Protein 2FYX (pdb70)

Structure (mmCIF, N/CA/C/O backbone):
data_2FYX
#
_entry.id   2FYX
#
_cell.length_a   66.787
_cell.length_b   66.787
_cell.length_c   81.180
_cell.angle_alpha   90.000
_cell.angle_beta   90.000
_cell.angle_gamma   120.000
#
_symmetry.space_group_name_H-M   'P 32'
#
loop_
_entity.id
_entity.type
_entity.pdbx_description
1 polymer 'transposase, putative'
2 non-polymer GLYCEROL
3 water water
#
loop_
_atom_site.group_PDB
_atom_site.id
_atom_site.type_symbol
_atom_site.label_atom_id
_atom_site.label_alt_id
_atom_site.label_comp_id
_atom_site.label_asym_id
_atom_site.label_entity_id
_atom_site.label_seq_id
_atom_site.pdbx_PDB_ins_code
_atom_site.Cartn_x
_atom_site.Cartn_y
_atom_site.Cartn_z
_atom_site.occupancy
_atom_site.B_iso_or_equiv
_atom_site.auth_seq_id
_atom_site.auth_comp_id
_atom_site.auth_asym_id
_atom_site.auth_atom_id
_atom_site.pdbx_PDB_model_num
ATOM 1 N N . MET A 1 13 ? 19.179 14.151 -20.577 1.00 63.48 1 MET A N 1
ATOM 2 C CA . MET A 1 13 ? 17.888 14.915 -20.649 1.00 60.81 1 MET A CA 1
ATOM 3 C C . MET A 1 13 ? 16.838 14.146 -21.441 1.00 57.51 1 MET A C 1
ATOM 4 O O . MET A 1 13 ? 17.156 13.519 -22.450 1.00 55.21 1 MET A O 1
ATOM 9 N N . LYS A 1 14 ? 15.596 14.194 -20.965 1.00 48.89 2 LYS A N 1
ATOM 10 C CA . LYS A 1 14 ? 14.486 13.534 -21.620 1.00 48.91 2 LYS A CA 1
ATOM 11 C C . LYS A 1 14 ? 13.620 14.588 -22.253 1.00 47.54 2 LYS A C 1
ATOM 12 O O . LYS A 1 14 ? 13.677 15.737 -21.869 1.00 42.69 2 LYS A O 1
ATOM 18 N N . LYS A 1 15 ? 12.884 14.242 -23.288 1.00 49.44 3 LYS A N 1
ATOM 19 C CA . LYS A 1 15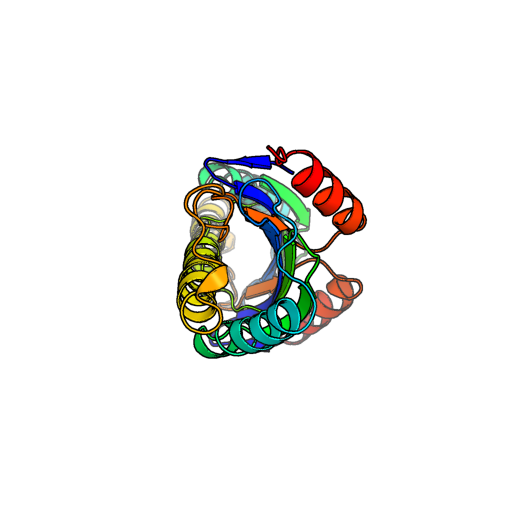 ? 12.014 15.239 -23.915 1.00 51.86 3 LYS A CA 1
ATOM 20 C C . LYS A 1 15 ? 10.578 14.797 -23.719 1.00 54.64 3 LYS A C 1
ATOM 21 O O . LYS A 1 15 ? 10.267 13.614 -23.898 1.00 60.45 3 LYS A O 1
ATOM 24 N N . GLY A 1 16 ? 9.710 15.724 -23.330 1.00 47.89 4 GLY A N 1
ATOM 25 C CA . GLY A 1 16 ? 8.293 15.458 -23.204 1.00 48.71 4 GLY A CA 1
ATOM 26 C C . GLY A 1 16 ? 7.583 16.346 -24.205 1.00 52.21 4 GLY A C 1
ATOM 27 O O . GLY A 1 16 ? 8.243 16.955 -25.077 1.00 52.56 4 GLY A O 1
ATOM 28 N N . ARG A 1 17 ? 6.258 16.486 -24.065 1.00 51.05 5 ARG A N 1
ATOM 29 C CA . ARG A 1 17 ? 5.479 17.357 -25.000 1.00 50.72 5 ARG A CA 1
ATOM 30 C C . ARG A 1 17 ? 5.583 18.836 -24.612 1.00 48.76 5 ARG A C 1
ATOM 31 O O . ARG A 1 17 ? 4.888 19.288 -23.698 1.00 50.59 5 ARG A O 1
ATOM 39 N N . GLY A 1 18 ? 6.490 19.563 -25.257 1.00 48.82 6 GLY A N 1
ATOM 40 C CA . GLY A 1 18 ? 6.753 20.982 -24.957 1.00 47.13 6 GLY A CA 1
ATOM 41 C C . GLY A 1 18 ? 7.852 21.231 -23.953 1.00 46.77 6 GLY A C 1
ATOM 42 O O . GLY A 1 18 ? 7.970 22.334 -23.411 1.00 43.74 6 GLY A O 1
ATOM 43 N N . TYR A 1 19 ? 8.634 20.207 -23.620 1.00 42.11 7 TYR A N 1
ATOM 44 C CA . TYR A 1 19 ? 9.634 20.413 -22.636 1.00 39.82 7 TYR A CA 1
ATOM 45 C C . TYR A 1 19 ? 10.750 19.403 -22.692 1.00 39.29 7 TYR A C 1
ATOM 46 O O . TYR A 1 19 ? 10.598 18.288 -23.212 1.00 41.41 7 TYR A O 1
ATOM 55 N N . VAL A 1 20 ? 11.886 19.871 -22.187 1.00 37.51 8 VAL A N 1
ATOM 56 C CA . VAL A 1 20 ? 13.058 19.075 -22.010 1.00 38.73 8 VAL A CA 1
ATOM 57 C C . VAL A 1 20 ? 13.419 19.122 -20.543 1.00 37.05 8 VAL A C 1
ATOM 58 O O . VAL A 1 20 ? 13.312 20.152 -19.907 1.00 39.88 8 VAL A O 1
ATOM 62 N N . TYR A 1 21 ? 13.841 17.995 -19.993 1.00 36.03 9 TYR A N 1
ATOM 63 C CA . TYR A 1 21 ? 14.112 17.926 -18.576 1.00 37.17 9 TYR A CA 1
ATOM 64 C C . TYR A 1 21 ? 15.040 16.832 -18.115 1.00 39.07 9 TYR A C 1
ATOM 65 O O . TYR A 1 21 ? 15.230 15.797 -18.766 1.00 39.42 9 TYR A O 1
ATOM 74 N N . LYS A 1 22 ? 15.607 17.100 -16.962 1.00 38.78 10 LYS A N 1
ATOM 75 C CA . LYS A 1 22 ? 16.330 16.132 -16.193 1.00 40.14 10 LYS A CA 1
ATOM 76 C C . LYS A 1 22 ? 16.251 16.582 -14.747 1.00 39.10 10 LYS A C 1
ATOM 77 O O . LYS A 1 22 ? 16.802 17.624 -14.358 1.00 39.84 10 LYS A O 1
ATOM 81 N N . LEU A 1 23 ? 15.533 15.800 -13.965 1.00 37.85 11 LEU A N 1
ATOM 82 C CA . LEU A 1 23 ? 15.136 16.148 -12.630 1.00 34.72 11 LEU A CA 1
ATOM 83 C C . LEU A 1 23 ? 15.469 14.991 -11.707 1.00 39.86 11 LEU A C 1
ATOM 84 O O . LEU A 1 23 ? 14.944 13.907 -11.860 1.00 40.68 11 LEU A O 1
ATOM 89 N N . GLU A 1 24 ? 16.339 15.212 -10.730 1.00 37.26 12 GLU A N 1
ATOM 90 C CA . GLU A 1 24 ? 16.671 14.166 -9.749 1.00 38.71 12 GLU A CA 1
ATOM 91 C C . GLU A 1 24 ? 16.516 14.783 -8.371 1.00 39.63 12 GLU A C 1
ATOM 92 O O . GLU A 1 24 ? 16.867 15.950 -8.134 1.00 40.68 12 GLU A O 1
ATOM 98 N N . TYR A 1 25 ? 15.934 13.998 -7.491 1.00 39.38 13 TYR A N 1
ATOM 99 C CA . TYR A 1 25 ? 15.722 14.372 -6.121 1.00 37.49 13 TYR A CA 1
ATOM 100 C C . TYR A 1 25 ? 16.316 13.314 -5.210 1.00 39.33 13 TYR A C 1
ATOM 101 O O . TYR A 1 25 ? 16.008 12.124 -5.349 1.00 40.80 13 TYR A O 1
ATOM 110 N N . HIS A 1 26 ? 17.085 13.775 -4.233 1.00 37.73 14 HIS A N 1
ATOM 111 C CA . HIS A 1 26 ? 17.433 12.974 -3.078 1.00 37.49 14 HIS A CA 1
ATOM 112 C C . HIS A 1 26 ? 16.268 13.013 -2.122 1.00 39.84 14 HIS A C 1
ATOM 113 O O . HIS A 1 26 ? 15.759 14.090 -1.770 1.00 37.81 14 HIS A O 1
ATOM 120 N N . LEU A 1 27 ? 15.830 11.842 -1.679 1.00 36.44 15 LEU A N 1
ATOM 121 C CA . LEU A 1 27 ? 14.703 11.736 -0.766 1.00 38.60 15 LEU A CA 1
ATOM 122 C C . LEU A 1 27 ? 15.096 10.824 0.357 1.00 39.38 15 LEU A C 1
ATOM 123 O O . LEU A 1 27 ? 15.598 9.707 0.128 1.00 40.36 15 LEU A O 1
ATOM 128 N N . ILE A 1 28 ? 14.911 11.334 1.568 1.00 37.92 16 ILE A N 1
ATOM 129 C CA . ILE A 1 28 ? 15.415 10.671 2.762 1.00 39.28 16 ILE A CA 1
ATOM 130 C C . ILE A 1 28 ? 14.315 10.638 3.800 1.00 40.27 16 ILE A C 1
ATOM 131 O O . ILE A 1 28 ? 13.631 11.608 4.006 1.00 36.91 16 ILE A O 1
ATOM 136 N N . TRP A 1 29 ? 14.173 9.500 4.506 1.00 38.07 17 TRP A N 1
ATOM 137 C CA . TRP A 1 29 ? 13.344 9.512 5.691 1.00 38.04 17 TRP A CA 1
ATOM 138 C C . TRP A 1 29 ? 13.856 8.393 6.600 1.00 39.66 17 TRP A C 1
ATOM 139 O O . TRP A 1 29 ? 14.645 7.523 6.147 1.00 38.45 17 TRP A O 1
ATOM 150 N N . ALA A 1 30 ? 13.461 8.487 7.864 1.00 40.21 18 ALA A N 1
ATOM 151 C CA . ALA A 1 30 ? 13.965 7.613 8.919 1.00 39.76 18 ALA A CA 1
ATOM 152 C C . ALA A 1 30 ? 12.878 6.700 9.415 1.00 38.24 18 ALA A C 1
ATOM 153 O O . ALA A 1 30 ? 11.692 6.973 9.244 1.00 38.89 18 ALA A O 1
ATOM 155 N N . THR A 1 31 ? 13.292 5.622 10.075 1.00 39.13 19 THR A N 1
ATOM 156 C CA . THR A 1 31 ? 12.383 4.786 10.842 1.00 41.05 19 THR A CA 1
ATOM 157 C C . THR A 1 31 ? 11.924 5.557 12.055 1.00 41.49 19 THR A C 1
ATOM 158 O O . THR A 1 31 ? 12.629 6.510 12.513 1.00 38.80 19 THR A O 1
ATOM 162 N N . LYS A 1 32 ? 10.809 5.126 12.655 1.00 40.27 20 LYS A N 1
ATOM 163 C CA . LYS A 1 32 ? 10.342 5.793 13.883 1.00 41.51 20 LYS A CA 1
ATOM 164 C C . LYS A 1 32 ? 11.363 5.644 14.991 1.00 42.99 20 LYS A C 1
ATOM 165 O O . LYS A 1 32 ? 11.862 4.522 15.238 1.00 39.02 20 LYS A O 1
ATOM 171 N N . TYR A 1 33 ? 11.667 6.760 15.659 1.00 41.94 21 TYR A N 1
ATOM 172 C CA . TYR A 1 33 ? 12.647 6.803 16.764 1.00 43.12 21 TYR A CA 1
ATOM 173 C C . TYR A 1 33 ? 14.017 6.320 16.332 1.00 40.93 21 TYR A C 1
ATOM 174 O O . TYR A 1 33 ? 14.861 6.012 17.165 1.00 39.56 21 TYR A O 1
ATOM 183 N N . ARG A 1 34 ? 14.250 6.321 15.030 1.00 40.95 22 ARG A N 1
ATOM 184 C CA . ARG A 1 34 ? 15.461 5.780 14.440 1.00 43.03 22 ARG A CA 1
ATOM 185 C C . ARG A 1 34 ? 15.772 4.364 14.974 1.00 39.87 22 ARG A C 1
ATOM 186 O O . ARG A 1 34 ? 16.907 4.025 15.177 1.00 40.79 22 ARG A O 1
ATOM 194 N N . HIS A 1 35 ? 14.740 3.543 15.146 1.00 39.72 23 HIS A N 1
ATOM 195 C CA . HIS A 1 35 ? 14.909 2.117 15.511 1.00 41.39 23 HIS A CA 1
ATOM 196 C C . HIS A 1 35 ? 15.654 1.458 14.359 1.00 39.92 23 HIS A C 1
ATOM 197 O O . HIS A 1 35 ? 15.279 1.616 13.185 1.00 39.68 23 HIS A O 1
ATOM 204 N N . GLN A 1 36 ? 16.706 0.728 14.696 1.00 37.36 24 GLN A N 1
ATOM 205 C CA . GLN A 1 36 ? 17.612 0.134 13.706 1.00 38.76 24 GLN A CA 1
ATOM 206 C C . GLN A 1 36 ? 17.105 -1.204 13.196 1.00 37.99 24 GLN A C 1
ATOM 207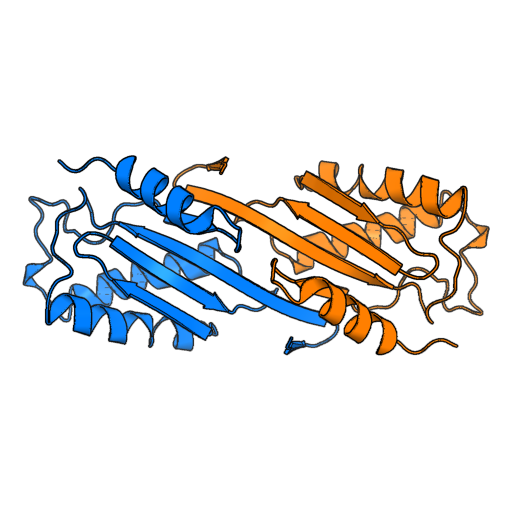 O O . GLN A 1 36 ? 17.708 -2.227 13.409 1.00 40.52 24 GLN A O 1
ATOM 213 N N . VAL A 1 37 ? 16.007 -1.178 12.445 1.00 37.22 25 VAL A N 1
ATOM 214 C CA . VAL A 1 37 ? 15.315 -2.429 12.017 1.00 39.41 25 VAL A CA 1
ATOM 215 C C . VAL A 1 37 ? 15.598 -2.820 10.579 1.00 40.14 25 VAL A C 1
ATOM 216 O O . VAL A 1 37 ? 15.259 -3.924 10.188 1.00 39.39 25 VAL A O 1
ATOM 220 N N . LEU A 1 38 ? 16.125 -1.876 9.772 1.00 39.09 26 LEU A N 1
ATOM 221 C CA . LEU A 1 38 ? 16.325 -2.102 8.330 1.00 36.16 26 LEU A CA 1
ATOM 222 C C . LEU A 1 38 ? 17.674 -2.772 8.144 1.00 39.26 26 LEU A C 1
ATOM 223 O O . LEU A 1 38 ? 18.666 -2.152 7.749 1.00 39.53 26 LEU A O 1
ATOM 228 N N . VAL A 1 39 ? 17.698 -4.054 8.463 1.00 40.83 27 VAL A N 1
ATOM 229 C CA . VAL A 1 39 ? 18.922 -4.843 8.421 1.00 40.16 27 VAL A CA 1
ATOM 230 C C . VAL A 1 39 ? 18.667 -6.158 7.733 1.00 37.27 27 VAL A C 1
ATOM 231 O O . VAL A 1 39 ? 17.534 -6.663 7.724 1.00 37.87 27 VAL A O 1
ATOM 235 N N . ASP A 1 40 ? 19.723 -6.685 7.118 1.00 39.33 28 ASP A N 1
ATOM 236 C CA . ASP A 1 40 ? 19.739 -7.989 6.508 1.00 36.31 28 ASP A CA 1
ATOM 237 C C . ASP A 1 40 ? 18.578 -8.182 5.555 1.00 37.72 28 ASP A C 1
ATOM 238 O O . ASP A 1 40 ? 18.377 -7.341 4.688 1.00 37.97 28 ASP A O 1
ATOM 243 N N . GLU A 1 41 ? 17.766 -9.219 5.748 1.00 36.09 29 GLU A N 1
ATOM 244 C CA . GLU A 1 41 ? 16.659 -9.530 4.819 1.00 37.70 29 GLU A CA 1
ATOM 245 C C . GLU A 1 41 ? 15.574 -8.443 4.815 1.00 38.56 29 GLU A C 1
ATOM 246 O O . GLU A 1 41 ? 14.866 -8.250 3.828 1.00 37.87 29 GLU A O 1
ATOM 252 N N . VAL A 1 42 ? 15.489 -7.702 5.899 1.00 37.73 30 VAL A N 1
ATOM 253 C CA . VAL A 1 42 ? 14.528 -6.635 5.985 1.00 37.95 30 VAL A CA 1
ATOM 254 C C . VAL A 1 42 ? 14.957 -5.494 5.092 1.00 36.24 30 VAL A C 1
ATOM 255 O O . VAL A 1 42 ? 14.142 -4.954 4.331 1.00 37.43 30 VAL A O 1
ATOM 259 N N . ALA A 1 43 ? 16.237 -5.115 5.191 1.00 39.38 31 ALA A N 1
ATOM 260 C CA . ALA A 1 43 ? 16.809 -4.122 4.283 1.00 38.29 31 ALA A CA 1
ATOM 261 C C . ALA A 1 43 ? 16.687 -4.584 2.827 1.00 39.23 31 ALA A C 1
ATOM 262 O O . ALA A 1 43 ? 16.309 -3.798 1.947 1.00 39.37 31 ALA A O 1
ATOM 264 N N . ASP A 1 44 ? 17.016 -5.857 2.568 1.00 39.63 32 ASP A N 1
ATOM 265 C CA . ASP A 1 44 ? 16.894 -6.438 1.212 1.00 38.94 32 ASP A CA 1
ATOM 266 C C . ASP A 1 44 ? 15.507 -6.374 0.648 1.00 39.44 32 ASP A C 1
ATOM 267 O O . ASP A 1 44 ? 15.326 -5.950 -0.492 1.00 39.39 32 ASP A O 1
ATOM 272 N N . GLY A 1 45 ? 14.525 -6.742 1.471 1.00 42.66 33 GLY A N 1
ATOM 273 C CA . GLY A 1 45 ? 13.102 -6.627 1.115 1.00 40.94 33 GLY A CA 1
ATOM 274 C C . GLY A 1 45 ? 12.664 -5.222 0.797 1.00 41.64 33 GLY A C 1
ATOM 275 O O . GLY A 1 45 ? 11.927 -4.996 -0.158 1.00 40.64 33 GLY A O 1
ATOM 276 N N . LEU A 1 46 ? 13.093 -4.275 1.618 1.00 39.76 34 LEU A N 1
ATOM 277 C CA . LEU A 1 46 ? 12.738 -2.878 1.415 1.00 38.69 34 LEU A CA 1
ATOM 278 C C . LEU A 1 46 ? 13.275 -2.329 0.112 1.00 38.17 34 LEU A C 1
ATOM 279 O O . LEU A 1 46 ? 12.632 -1.532 -0.524 1.00 38.31 34 LEU A O 1
ATOM 284 N N . LYS A 1 47 ? 14.492 -2.725 -0.273 1.00 37.13 35 LYS A N 1
ATOM 285 C CA . LYS A 1 47 ? 15.050 -2.312 -1.560 1.00 40.22 35 LYS A CA 1
ATOM 286 C C . LYS A 1 47 ? 14.172 -2.753 -2.714 1.00 38.46 35 LYS A C 1
ATOM 287 O O . LYS A 1 47 ? 13.787 -1.961 -3.608 1.00 40.34 35 LYS A O 1
ATOM 293 N N . ASP A 1 48 ? 13.769 -4.004 -2.662 1.00 40.09 36 ASP A N 1
ATOM 294 C CA . ASP A 1 48 ? 12.936 -4.517 -3.698 1.00 41.57 36 ASP A CA 1
ATOM 295 C C . ASP A 1 48 ? 11.613 -3.790 -3.723 1.00 41.88 36 ASP A C 1
ATOM 296 O O . ASP A 1 48 ? 11.125 -3.416 -4.803 1.00 41.77 36 ASP A O 1
ATOM 301 N N . ILE A 1 49 ? 11.037 -3.603 -2.547 1.00 38.78 37 ILE A N 1
ATOM 302 C CA . ILE A 1 49 ? 9.741 -2.900 -2.412 1.00 38.87 37 ILE A CA 1
ATOM 303 C C . ILE A 1 49 ? 9.822 -1.463 -2.938 1.00 41.93 37 ILE A C 1
ATOM 304 O O . ILE A 1 49 ? 8.981 -1.018 -3.711 1.00 39.83 37 ILE A O 1
ATOM 309 N N . LEU A 1 50 ? 10.889 -0.757 -2.578 1.00 39.43 38 LEU A N 1
ATOM 310 C CA . LEU A 1 50 ? 11.072 0.609 -3.057 1.00 40.27 38 LEU A CA 1
ATOM 311 C C . LEU A 1 50 ? 11.292 0.705 -4.584 1.00 37.98 38 LEU A C 1
ATOM 312 O O . LEU A 1 50 ? 10.748 1.641 -5.201 1.00 40.62 38 LEU A O 1
ATOM 317 N N . ARG A 1 51 ? 12.062 -0.214 -5.142 1.00 41.53 39 ARG A N 1
ATOM 318 C CA . ARG A 1 51 ? 12.266 -0.281 -6.590 1.00 43.62 39 ARG A CA 1
ATOM 319 C C . ARG A 1 51 ? 10.924 -0.414 -7.287 1.00 44.29 39 ARG A C 1
ATOM 320 O O . ARG A 1 51 ? 10.652 0.297 -8.227 1.00 44.14 39 ARG A O 1
ATOM 328 N N A ASP A 1 52 ? 10.089 -1.335 -6.786 0.50 42.33 40 ASP A N 1
ATOM 329 N N B ASP A 1 52 ? 10.081 -1.306 -6.776 0.50 41.69 40 ASP A N 1
ATOM 330 C CA A ASP A 1 52 ? 8.756 -1.569 -7.336 0.50 41.84 40 ASP A CA 1
ATOM 331 C CA B ASP A 1 52 ? 8.789 -1.564 -7.376 0.50 40.97 40 ASP A CA 1
ATOM 332 C C A ASP A 1 52 ? 7.914 -0.318 -7.241 0.50 40.72 40 ASP A C 1
ATOM 333 C C B ASP A 1 52 ? 7.838 -0.385 -7.206 0.50 39.78 40 ASP A C 1
ATOM 334 O O A ASP A 1 52 ? 7.332 0.117 -8.242 0.50 40.83 40 ASP A O 1
ATOM 335 O O B ASP A 1 52 ? 7.108 -0.055 -8.146 0.50 40.86 40 ASP A O 1
ATOM 344 N N . ILE A 1 53 ? 7.873 0.297 -6.057 1.00 41.75 41 ILE A N 1
ATOM 345 C CA . ILE A 1 53 ? 6.991 1.424 -5.844 1.00 41.02 41 ILE A CA 1
ATOM 346 C C . ILE A 1 53 ? 7.395 2.594 -6.760 1.00 40.50 41 ILE A C 1
ATOM 347 O O . ILE A 1 53 ? 6.518 3.258 -7.337 1.00 41.20 41 ILE A O 1
ATOM 352 N N . ALA A 1 54 ? 8.714 2.823 -6.886 1.00 40.08 42 ALA A N 1
ATOM 353 C CA . ALA A 1 54 ? 9.252 3.926 -7.717 1.00 42.17 42 ALA A CA 1
ATOM 354 C C . ALA A 1 54 ? 8.730 3.726 -9.166 1.00 39.69 42 ALA A C 1
ATOM 355 O O . ALA A 1 54 ? 8.139 4.614 -9.754 1.00 41.58 42 ALA A O 1
ATOM 357 N N . THR A 1 55 ? 8.961 2.527 -9.691 1.00 41.26 43 THR A N 1
ATOM 358 C CA . THR A 1 55 ? 8.556 2.147 -11.025 1.00 43.28 43 THR A CA 1
ATOM 359 C C . THR A 1 55 ? 7.073 2.316 -11.227 1.00 44.57 43 THR A C 1
ATOM 360 O O . THR A 1 55 ? 6.632 2.910 -12.237 1.00 42.50 43 THR A O 1
ATOM 364 N N . GLN A 1 56 ? 6.314 1.816 -10.256 1.00 42.48 44 GLN A N 1
ATOM 365 C CA . GLN A 1 56 ? 4.830 1.912 -10.252 1.00 43.61 44 GLN A CA 1
ATOM 366 C C . GLN A 1 56 ? 4.298 3.331 -10.234 1.00 42.32 44 GLN A C 1
ATOM 367 O O . GLN A 1 56 ? 3.160 3.559 -10.637 1.00 38.99 44 GLN A O 1
ATOM 373 N N . ASN A 1 57 ? 5.108 4.289 -9.768 1.00 38.58 45 ASN A N 1
ATOM 374 C CA . ASN A 1 57 ? 4.743 5.699 -9.766 1.00 38.57 45 ASN A CA 1
ATOM 375 C C . ASN A 1 57 ? 5.422 6.514 -10.841 1.00 39.95 45 ASN A C 1
ATOM 376 O O . ASN A 1 57 ? 5.403 7.755 -10.826 1.00 41.86 45 ASN A O 1
ATOM 381 N N . GLY A 1 58 ? 6.000 5.823 -11.805 1.00 38.90 46 GLY A N 1
ATOM 382 C CA . GLY A 1 58 ? 6.557 6.491 -12.959 1.00 38.47 46 GLY A CA 1
ATOM 383 C C . GLY A 1 58 ? 7.860 7.205 -12.664 1.00 37.17 46 GLY A C 1
ATOM 384 O O . GLY A 1 58 ? 8.260 8.091 -13.408 1.00 41.23 46 GLY A O 1
ATOM 385 N N . LEU A 1 59 ? 8.562 6.751 -11.629 1.00 38.05 47 LEU A N 1
ATOM 386 C CA . LEU A 1 59 ? 9.838 7.278 -11.242 1.00 39.04 47 LEU A CA 1
ATOM 387 C C . LEU A 1 59 ? 10.930 6.309 -11.581 1.00 39.74 47 LEU A C 1
ATOM 388 O O . LEU A 1 59 ? 10.726 5.107 -11.552 1.00 39.68 47 LEU A O 1
ATOM 393 N N . GLU A 1 60 ? 12.120 6.854 -11.767 1.00 39.54 48 GLU A N 1
ATOM 394 C CA . GLU A 1 60 ? 13.345 6.087 -11.987 1.00 43.13 48 GLU A CA 1
ATOM 395 C C . GLU A 1 60 ? 14.101 6.081 -10.661 1.00 44.66 48 GLU A C 1
ATOM 396 O O . GLU A 1 60 ? 14.384 7.118 -10.089 1.00 40.98 48 GLU A O 1
ATOM 402 N N . LEU A 1 61 ? 14.362 4.904 -10.107 1.00 42.22 49 LEU A N 1
ATOM 403 C CA . LEU A 1 61 ? 15.154 4.842 -8.895 1.00 41.34 49 LEU A CA 1
ATOM 404 C C . LEU A 1 61 ? 16.589 4.775 -9.314 1.00 41.78 49 LEU A C 1
ATOM 405 O O . LEU A 1 61 ? 17.120 3.719 -9.650 1.00 45.17 49 LEU A O 1
ATOM 410 N N . VAL A 1 62 ? 17.222 5.923 -9.338 1.00 39.07 50 VAL A N 1
ATOM 411 C CA . VAL A 1 62 ? 18.586 6.065 -9.798 1.00 40.49 50 VAL A CA 1
ATOM 412 C C . VAL A 1 62 ? 19.554 5.397 -8.835 1.00 40.35 50 VAL A C 1
ATOM 413 O O . VAL A 1 62 ? 20.525 4.742 -9.264 1.00 40.56 50 VAL A O 1
ATOM 417 N N . ALA A 1 63 ? 19.334 5.546 -7.550 1.00 40.32 51 ALA A N 1
ATOM 418 C CA . ALA A 1 63 ? 20.233 4.967 -6.569 1.00 38.65 51 ALA A CA 1
ATOM 419 C C . ALA A 1 63 ? 19.453 4.840 -5.284 1.00 37.96 51 ALA A C 1
ATOM 420 O O . ALA A 1 63 ? 18.455 5.581 -5.051 1.00 39.06 51 ALA A O 1
ATOM 422 N N . LEU A 1 64 ? 19.867 3.888 -4.454 1.00 39.71 52 LEU A N 1
ATOM 423 C CA . LEU A 1 64 ? 19.242 3.720 -3.159 1.00 41.47 52 LEU A CA 1
ATOM 424 C C . LEU A 1 64 ? 20.220 3.223 -2.142 1.00 42.38 52 LEU A C 1
ATOM 425 O O . LEU A 1 64 ? 21.067 2.371 -2.438 1.00 38.68 52 LEU A O 1
ATOM 430 N N . GLU A 1 65 ? 20.156 3.779 -0.943 1.00 38.85 53 GLU A N 1
ATOM 431 C CA . GLU A 1 65 ? 20.906 3.220 0.162 1.00 43.02 53 GLU A CA 1
ATOM 432 C C . GLU A 1 65 ? 19.995 3.070 1.338 1.00 41.58 53 GLU A C 1
ATOM 433 O O . GLU A 1 65 ? 19.156 3.917 1.582 1.00 39.88 53 GLU A O 1
ATOM 439 N N . VAL A 1 66 ? 20.067 1.924 1.968 1.00 37.74 54 VAL A N 1
ATOM 440 C CA . VAL A 1 66 ? 19.251 1.631 3.136 1.00 38.85 54 VAL A CA 1
ATOM 441 C C . VAL A 1 66 ? 20.171 1.490 4.333 1.00 42.17 54 VAL A C 1
ATOM 442 O O . VAL A 1 66 ? 21.036 0.596 4.350 1.00 38.01 54 VAL A O 1
ATOM 446 N N . MET A 1 67 ? 20.039 2.390 5.308 1.00 38.27 55 MET A N 1
ATOM 447 C CA . MET A 1 67 ? 20.759 2.253 6.547 1.00 41.10 55 MET A CA 1
ATOM 448 C C . MET A 1 67 ? 19.806 1.609 7.526 1.00 38.76 55 MET A C 1
ATOM 449 O O . MET A 1 67 ? 18.615 1.475 7.237 1.00 38.74 55 MET A O 1
ATOM 454 N N . PRO A 1 68 ? 20.343 1.185 8.665 1.00 39.64 56 PRO A N 1
ATOM 455 C CA . PRO A 1 68 ? 19.491 0.518 9.653 1.00 40.37 56 PRO A CA 1
ATOM 456 C C . PRO A 1 68 ? 18.271 1.333 10.137 1.00 38.00 56 PRO A C 1
ATOM 457 O O . PRO A 1 68 ? 17.243 0.753 10.430 1.00 38.45 56 PRO A O 1
ATOM 461 N N . ASP A 1 69 ? 18.414 2.650 10.181 1.00 37.02 57 ASP A N 1
ATOM 462 C CA . ASP A 1 69 ? 17.386 3.559 10.632 1.00 38.55 57 ASP A CA 1
ATOM 463 C C . ASP A 1 69 ? 16.955 4.602 9.604 1.00 39.02 57 ASP A C 1
ATOM 464 O O . ASP A 1 69 ? 16.114 5.449 9.922 1.00 37.05 57 ASP A O 1
ATOM 469 N N . TYR A 1 70 ? 17.450 4.527 8.367 1.00 38.35 58 TYR A N 1
ATOM 470 C CA . TYR A 1 70 ? 16.955 5.395 7.354 1.00 39.95 58 TYR A CA 1
ATOM 471 C C . TYR A 1 70 ? 17.213 4.920 5.947 1.00 42.43 58 TYR A C 1
ATOM 472 O O . TYR A 1 70 ? 18.039 4.042 5.676 1.00 38.23 58 TYR A O 1
ATOM 481 N N . VAL A 1 71 ? 16.448 5.510 5.055 1.00 38.15 59 VAL A N 1
ATOM 482 C CA . VAL A 1 71 ? 16.601 5.312 3.632 1.00 43.48 59 VAL A CA 1
ATOM 483 C C . VAL A 1 71 ? 16.947 6.612 2.886 1.00 42.54 59 VAL A C 1
ATOM 484 O O . VAL A 1 71 ? 16.475 7.693 3.224 1.00 41.26 59 VAL A O 1
ATOM 488 N N . HIS A 1 72 ? 17.772 6.447 1.862 1.00 41.04 60 HIS A N 1
ATOM 489 C CA . HIS A 1 72 ? 18.163 7.512 0.979 1.00 40.32 60 HIS A CA 1
ATOM 490 C C . HIS A 1 72 ? 17.993 7.057 -0.480 1.00 40.15 60 HIS A C 1
ATOM 491 O O . HIS A 1 72 ? 18.731 6.169 -0.974 1.00 40.61 60 HIS A O 1
ATOM 498 N N . LEU A 1 73 ? 17.022 7.658 -1.142 1.00 39.40 61 LEU A N 1
ATOM 499 C CA . LEU A 1 73 ? 16.718 7.419 -2.557 1.00 40.82 61 LEU A CA 1
ATOM 500 C C . LEU A 1 73 ? 17.224 8.559 -3.401 1.00 37.44 61 LEU A C 1
ATOM 501 O O . LEU A 1 73 ? 17.220 9.707 -2.977 1.00 39.39 61 LEU A O 1
ATOM 506 N N . LEU A 1 74 ? 17.645 8.238 -4.607 1.00 38.99 62 LEU A N 1
ATOM 507 C CA . LEU A 1 74 ? 17.810 9.233 -5.626 1.00 37.54 62 LEU A CA 1
ATOM 508 C C . LEU A 1 74 ? 16.860 8.875 -6.771 1.00 39.13 62 LEU A C 1
ATOM 509 O O . LEU A 1 74 ? 16.970 7.815 -7.360 1.00 41.75 62 LEU A O 1
ATOM 514 N N . LEU A 1 75 ? 15.910 9.770 -7.008 1.00 40.37 63 LEU A N 1
ATOM 515 C CA . LEU A 1 75 ? 14.764 9.587 -7.901 1.00 40.15 63 LEU A CA 1
ATOM 516 C C . LEU A 1 75 ? 14.865 10.498 -9.118 1.00 42.90 63 LEU A C 1
ATOM 517 O O . LEU A 1 75 ? 15.123 11.688 -8.979 1.00 41.65 63 LEU A O 1
ATOM 522 N N . GLY A 1 76 ? 14.685 9.916 -10.302 1.00 41.97 64 GLY A N 1
ATOM 523 C CA . GLY A 1 76 ? 14.564 10.679 -11.551 1.00 39.16 64 GLY A CA 1
ATOM 524 C C . GLY A 1 76 ? 13.055 10.843 -11.784 1.00 38.68 64 GLY A C 1
ATOM 525 O O . GLY A 1 76 ? 12.298 9.883 -11.732 1.00 39.88 64 GLY A O 1
ATOM 526 N N . ALA A 1 77 ? 12.637 12.056 -12.076 1.00 39.04 65 ALA A N 1
ATOM 527 C CA . ALA A 1 77 ? 11.220 12.374 -12.201 1.00 39.90 65 ALA A CA 1
ATOM 528 C C . ALA A 1 77 ? 10.980 13.212 -13.432 1.00 39.53 65 ALA A C 1
ATOM 529 O O . ALA A 1 77 ? 11.933 13.688 -14.114 1.00 39.41 65 ALA A O 1
ATOM 531 N N . THR A 1 78 ? 9.687 13.454 -13.680 1.00 37.96 66 THR A N 1
ATOM 532 C CA . THR A 1 78 ? 9.216 14.345 -14.727 1.00 35.61 66 THR A CA 1
ATOM 533 C C . THR A 1 78 ? 8.701 15.604 -14.115 1.00 36.90 66 THR A C 1
ATOM 534 O O . THR A 1 78 ? 8.448 15.668 -12.924 1.00 36.26 66 THR A O 1
ATOM 538 N N . PRO A 1 79 ? 8.585 16.643 -14.924 1.00 34.96 67 PRO A N 1
ATOM 539 C CA . PRO A 1 79 ? 8.101 17.894 -14.337 1.00 39.20 67 PRO A CA 1
ATOM 540 C C . PRO A 1 79 ? 6.752 17.763 -13.655 1.00 38.51 67 PRO A C 1
ATOM 541 O O . PRO A 1 79 ? 6.466 18.539 -12.723 1.00 39.82 67 PRO A O 1
ATOM 545 N N . GLN A 1 80 ? 5.909 16.865 -14.178 1.00 40.70 68 GLN A N 1
ATOM 546 C CA . GLN A 1 80 ? 4.554 16.737 -13.722 1.00 37.99 68 GLN A CA 1
ATOM 547 C C . GLN A 1 80 ? 4.478 15.968 -12.401 1.00 40.98 68 GLN A C 1
ATOM 548 O O . GLN A 1 80 ? 3.457 15.979 -11.754 1.00 42.57 68 GLN A O 1
ATOM 554 N N . HIS A 1 81 ? 5.544 15.308 -12.016 1.00 36.20 69 HIS A N 1
ATOM 555 C CA . HIS A 1 81 ? 5.582 14.617 -10.703 1.00 38.73 69 HIS A CA 1
ATOM 556 C C . HIS A 1 81 ? 5.572 15.677 -9.591 1.00 40.99 69 HIS A C 1
ATOM 557 O O . HIS A 1 81 ? 6.335 16.665 -9.630 1.00 46.60 69 HIS A O 1
ATOM 564 N N . VAL A 1 82 ? 4.714 15.465 -8.626 1.00 38.87 70 VAL A N 1
ATOM 565 C CA . VAL A 1 82 ? 4.602 16.359 -7.463 1.00 39.39 70 VAL A CA 1
ATOM 566 C C . VAL A 1 82 ? 5.200 15.662 -6.237 1.00 39.47 70 VAL A C 1
ATOM 567 O O . VAL A 1 82 ? 4.799 14.560 -5.851 1.00 39.56 70 VAL A O 1
ATOM 571 N N . ILE A 1 83 ? 6.221 16.287 -5.680 1.00 39.99 71 ILE A N 1
ATOM 572 C CA . ILE A 1 83 ? 7.037 15.694 -4.645 1.00 40.97 71 ILE A CA 1
ATOM 573 C C . ILE A 1 83 ? 6.201 15.111 -3.476 1.00 39.19 71 ILE A C 1
ATOM 574 O O . ILE A 1 83 ? 6.343 13.900 -3.164 1.00 42.63 71 ILE A O 1
ATOM 579 N N . PRO A 1 84 ? 5.321 15.895 -2.854 1.00 39.40 72 PRO A N 1
ATOM 580 C CA . PRO A 1 84 ? 4.546 15.338 -1.734 1.00 39.74 72 PRO A CA 1
ATOM 581 C C . PRO A 1 84 ? 3.718 14.149 -2.078 1.00 42.39 72 PRO A C 1
ATOM 582 O O . PRO A 1 84 ? 3.592 13.270 -1.249 1.00 41.44 72 PRO A O 1
ATOM 586 N N . ASP A 1 85 ? 3.272 14.047 -3.320 1.00 41.02 73 ASP A N 1
ATOM 587 C CA . ASP A 1 85 ? 2.452 12.909 -3.748 1.00 39.46 73 ASP A CA 1
ATOM 588 C C . ASP A 1 85 ? 3.286 11.694 -3.806 1.00 36.52 73 ASP A C 1
ATOM 589 O O . ASP A 1 85 ? 2.950 10.641 -3.260 1.00 40.39 73 ASP A O 1
ATOM 594 N N . PHE A 1 86 ? 4.451 11.793 -4.445 1.00 37.71 74 PHE A N 1
ATOM 595 C CA . PHE A 1 86 ? 5.244 10.604 -4.546 1.00 37.96 74 PHE A CA 1
ATOM 596 C C . PHE A 1 86 ? 5.952 10.221 -3.251 1.00 41.50 74 PHE A C 1
ATOM 597 O O . PHE A 1 86 ? 6.167 9.053 -3.011 1.00 40.65 74 PHE A O 1
ATOM 605 N N . VAL A 1 87 ? 6.265 11.196 -2.408 1.00 38.85 75 VAL A N 1
ATOM 606 C CA . VAL A 1 87 ? 6.723 10.891 -1.053 1.00 38.87 75 VAL A CA 1
ATOM 607 C C . VAL A 1 87 ? 5.734 10.093 -0.241 1.00 38.92 75 VAL A C 1
ATOM 608 O O . VAL A 1 87 ? 6.060 9.024 0.297 1.00 38.19 75 VAL A O 1
ATOM 612 N N . LYS A 1 88 ? 4.478 10.543 -0.267 1.00 41.57 76 LYS A N 1
ATOM 613 C CA . LYS A 1 88 ? 3.406 9.820 0.364 1.00 43.51 76 LYS A CA 1
ATOM 614 C C . LYS A 1 88 ? 3.234 8.416 -0.184 1.00 42.65 76 LYS A C 1
ATOM 615 O O . LYS A 1 88 ? 3.082 7.440 0.569 1.00 40.20 76 LYS A O 1
ATOM 619 N N . ALA A 1 89 ? 3.313 8.272 -1.511 1.00 43.41 77 ALA A N 1
ATOM 620 C CA . ALA A 1 89 ? 3.269 6.954 -2.155 1.00 42.35 77 ALA A CA 1
ATOM 621 C C . ALA A 1 89 ? 4.405 6.062 -1.718 1.00 41.19 77 ALA A C 1
ATOM 622 O O . ALA A 1 89 ? 4.204 4.895 -1.349 1.00 43.16 77 ALA A O 1
ATOM 624 N N . LEU A 1 90 ? 5.630 6.576 -1.755 1.00 41.32 78 LEU A N 1
ATOM 625 C CA . LEU A 1 90 ? 6.791 5.806 -1.405 1.00 40.47 78 LEU A CA 1
ATOM 626 C C . LEU A 1 90 ? 6.781 5.374 0.079 1.00 39.93 78 LEU A C 1
ATOM 627 O O . LEU A 1 90 ? 6.935 4.199 0.409 1.00 41.35 78 LEU A O 1
ATOM 632 N N . LYS A 1 91 ? 6.508 6.313 0.944 1.00 39.96 79 LYS A N 1
ATOM 633 C CA . LYS A 1 91 ? 6.485 6.049 2.397 1.00 39.90 79 LYS A CA 1
ATOM 634 C C . LYS A 1 91 ? 5.304 5.164 2.781 1.00 40.00 79 LYS A C 1
ATOM 635 O O . LYS A 1 91 ? 5.483 4.163 3.485 1.00 40.44 79 LYS A O 1
ATOM 641 N N . GLY A 1 92 ? 4.116 5.496 2.280 1.00 40.67 80 GLY A N 1
ATOM 642 C CA . GLY A 1 92 ? 2.913 4.775 2.623 1.00 41.46 80 GLY A CA 1
ATOM 643 C C . GLY A 1 92 ? 2.870 3.367 2.083 1.00 42.45 80 GLY A C 1
ATOM 644 O O . GLY A 1 92 ? 2.614 2.405 2.824 1.00 41.22 80 GLY A O 1
ATOM 645 N N . ALA A 1 93 ? 3.140 3.216 0.801 1.00 40.93 81 ALA A N 1
ATOM 646 C CA . ALA A 1 93 ? 3.142 1.878 0.235 1.00 40.75 81 ALA A CA 1
ATOM 647 C C . ALA A 1 93 ? 4.286 1.017 0.766 1.00 40.17 81 ALA A C 1
ATOM 648 O O . ALA A 1 93 ? 4.109 -0.173 0.984 1.00 38.53 81 ALA A O 1
ATOM 650 N N . SER A 1 94 ? 5.430 1.621 1.021 1.00 39.33 82 SER A N 1
ATOM 651 C CA . SER A 1 94 ? 6.551 0.859 1.573 1.00 39.41 82 SER A CA 1
ATOM 652 C C . SER A 1 94 ? 6.225 0.370 2.970 1.00 40.24 82 SER A C 1
ATOM 653 O O . SER A 1 94 ? 6.538 -0.754 3.253 1.00 39.67 82 SER A O 1
ATOM 656 N N . ALA A 1 95 ? 5.561 1.189 3.796 1.00 40.04 83 ALA A N 1
ATOM 657 C CA . ALA A 1 95 ? 5.185 0.786 5.145 1.00 38.30 83 ALA A CA 1
ATOM 658 C C . ALA A 1 95 ? 4.212 -0.396 5.067 1.00 38.35 83 ALA A C 1
ATOM 659 O O . ALA A 1 95 ? 4.400 -1.424 5.737 1.00 38.22 83 ALA A O 1
ATOM 661 N N . ARG A 1 96 ? 3.204 -0.280 4.205 1.00 39.75 84 ARG A N 1
ATOM 662 C CA . ARG A 1 96 ? 2.242 -1.347 4.053 1.00 39.74 84 ARG A CA 1
ATOM 663 C C . ARG A 1 96 ? 2.870 -2.646 3.628 1.00 39.80 84 ARG A C 1
ATOM 664 O O . ARG A 1 96 ? 2.578 -3.684 4.194 1.00 40.27 84 ARG A O 1
ATOM 667 N N . ARG A 1 97 ? 3.715 -2.592 2.615 1.00 38.47 85 ARG A N 1
ATOM 668 C CA . ARG A 1 97 ? 4.259 -3.803 2.076 1.00 39.30 85 ARG A CA 1
ATOM 669 C C . ARG A 1 97 ? 5.273 -4.400 3.003 1.00 37.98 85 ARG A C 1
ATOM 670 O O . ARG A 1 97 ? 5.406 -5.621 3.065 1.00 39.19 85 ARG A O 1
ATOM 678 N N . MET A 1 98 ? 5.992 -3.559 3.728 1.00 38.09 86 MET A N 1
ATOM 679 C CA . MET A 1 98 ? 6.956 -4.069 4.707 1.00 38.08 86 MET A CA 1
ATOM 680 C C . MET A 1 98 ? 6.291 -4.732 5.874 1.00 39.30 86 MET A C 1
ATOM 681 O O . MET A 1 98 ? 6.770 -5.764 6.326 1.00 36.93 86 MET A O 1
ATOM 686 N N . PHE A 1 99 ? 5.204 -4.156 6.375 1.00 38.49 87 PHE A N 1
ATOM 687 C CA . PHE A 1 99 ? 4.461 -4.788 7.442 1.00 39.02 87 PHE A CA 1
ATOM 688 C C . PHE A 1 99 ? 3.874 -6.106 6.998 1.00 38.47 87 PHE A C 1
ATOM 689 O O . PHE A 1 99 ? 3.768 -7.033 7.800 1.00 37.57 87 PHE A O 1
ATOM 697 N N A SER A 1 100 ? 3.489 -6.209 5.729 0.50 37.36 88 SER A N 1
ATOM 698 N N B SER A 1 100 ? 3.486 -6.188 5.728 0.50 37.98 88 SER A N 1
ATOM 699 C CA A SER A 1 100 ? 3.003 -7.489 5.224 0.50 35.92 88 SER A CA 1
ATOM 700 C CA B SER A 1 100 ? 3.020 -7.452 5.165 0.50 37.72 88 SER A CA 1
ATOM 701 C C A SER A 1 100 ? 4.115 -8.525 5.087 0.50 37.17 88 SER A C 1
ATOM 702 C C B SER A 1 100 ? 4.118 -8.503 5.100 0.50 38.01 88 SER A C 1
ATOM 703 O O A SER A 1 100 ? 3.934 -9.691 5.448 0.50 35.30 88 SER A O 1
ATOM 704 O O B SER A 1 100 ? 3.935 -9.645 5.532 0.50 36.75 88 SER A O 1
ATOM 709 N N . ALA A 1 101 ? 5.255 -8.114 4.557 1.00 39.51 89 ALA A N 1
ATOM 710 C CA . ALA A 1 101 ? 6.383 -9.032 4.388 1.00 38.39 89 ALA A CA 1
ATOM 711 C C . ALA A 1 101 ? 7.048 -9.363 5.719 1.00 36.98 89 ALA A C 1
ATOM 712 O O . ALA A 1 101 ? 7.566 -10.463 5.882 1.00 38.54 89 ALA A O 1
ATOM 714 N N . PHE A 1 102 ? 7.056 -8.406 6.651 1.00 36.30 90 PHE A N 1
ATOM 715 C CA . PHE A 1 102 ? 7.739 -8.547 7.940 1.00 38.20 90 PHE A CA 1
ATOM 716 C C . PHE A 1 102 ? 6.806 -8.091 9.061 1.00 37.20 90 PHE A C 1
ATOM 717 O O . PHE A 1 102 ? 6.989 -6.996 9.625 1.00 35.65 90 PHE A O 1
ATOM 725 N N . PRO A 1 103 ? 5.851 -8.947 9.431 1.00 35.39 91 PRO A N 1
ATOM 726 C CA . PRO A 1 103 ? 4.957 -8.591 10.540 1.00 37.50 91 PRO A CA 1
ATOM 727 C C . PRO A 1 103 ? 5.690 -8.269 11.858 1.00 36.26 91 PRO A C 1
ATOM 728 O O . PRO A 1 103 ? 5.126 -7.547 12.680 1.00 39.04 91 PRO A O 1
ATOM 732 N N . HIS A 1 104 ? 6.911 -8.755 12.043 1.00 36.19 92 HIS A N 1
ATOM 733 C CA . HIS A 1 104 ? 7.661 -8.419 13.276 1.00 36.71 92 HIS A CA 1
ATOM 734 C C . HIS A 1 104 ? 7.921 -6.908 13.427 1.00 35.73 92 HIS A C 1
ATOM 735 O O . HIS A 1 104 ? 8.171 -6.431 14.530 1.00 35.10 92 HIS A O 1
ATOM 742 N N . LEU A 1 105 ? 7.857 -6.157 12.336 1.00 39.85 93 LEU A N 1
ATOM 743 C CA . LEU A 1 105 ? 8.053 -4.704 12.411 1.00 37.86 93 LEU A CA 1
ATOM 744 C C . LEU A 1 105 ? 6.877 -3.992 13.058 1.00 41.34 93 LEU A C 1
ATOM 745 O O . LEU A 1 105 ? 6.991 -2.830 13.420 1.00 42.39 93 LEU A O 1
ATOM 750 N N . LYS A 1 106 ? 5.729 -4.666 13.153 1.00 40.17 94 LYS A N 1
ATOM 751 C CA . LYS A 1 106 ? 4.597 -4.142 13.891 1.00 40.41 94 LYS A CA 1
ATOM 752 C C . LYS A 1 106 ? 4.923 -4.256 15.368 1.00 42.93 94 LYS A C 1
ATOM 753 O O . LYS A 1 106 ? 4.823 -5.294 16.006 1.00 40.13 94 LYS A O 1
ATOM 759 N N . GLN A 1 107 ? 5.426 -3.166 15.893 1.00 47.15 95 GLN A N 1
ATOM 760 C CA . GLN A 1 107 ? 5.895 -3.122 17.281 1.00 46.79 95 GLN A CA 1
ATOM 761 C C . GLN A 1 107 ? 5.368 -1.823 17.828 1.00 48.00 95 GLN A C 1
ATOM 762 O O . GLN A 1 107 ? 6.036 -0.815 17.653 1.00 48.57 95 GLN A O 1
ATOM 768 N N . PRO A 1 108 ? 4.163 -1.829 18.420 1.00 49.10 96 PRO A N 1
ATOM 769 C CA . PRO A 1 108 ? 3.585 -0.617 19.025 1.00 50.37 96 PRO A CA 1
ATOM 770 C C . PRO A 1 108 ? 4.520 0.064 20.041 1.00 44.78 96 PRO A C 1
ATOM 771 O O . PRO A 1 108 ? 4.469 1.264 20.197 1.00 43.50 96 PRO A O 1
ATOM 775 N N . HIS A 1 109 ? 5.391 -0.702 20.685 1.00 47.34 97 HIS A N 1
ATOM 776 C CA . HIS A 1 109 ? 6.405 -0.123 21.580 1.00 51.15 97 HIS A CA 1
ATOM 777 C C . HIS A 1 109 ? 7.278 0.926 20.861 1.00 50.18 97 HIS A C 1
ATOM 778 O O . HIS A 1 109 ? 7.654 1.953 21.421 1.00 52.08 97 HIS A O 1
ATOM 785 N N . TRP A 1 110 ? 7.557 0.646 19.602 1.00 50.61 98 TRP A N 1
ATOM 786 C CA . TRP A 1 110 ? 8.306 1.531 18.700 1.00 50.72 98 TRP A CA 1
ATOM 787 C C . TRP A 1 110 ? 7.429 2.319 17.705 1.00 52.15 98 TRP A C 1
ATOM 788 O O . TRP A 1 110 ? 7.892 2.687 16.597 1.00 51.77 98 TRP A O 1
ATOM 799 N N . GLY A 1 111 ? 6.172 2.580 18.088 1.00 51.86 99 GLY A N 1
ATOM 800 C CA . GLY A 1 111 ? 5.207 3.293 17.231 1.00 50.83 99 GLY A CA 1
ATOM 801 C C . GLY A 1 111 ? 4.971 2.577 15.909 1.00 55.51 99 GLY A C 1
ATOM 802 O O . GLY A 1 111 ? 4.469 3.188 14.923 1.00 59.28 99 GLY A O 1
ATOM 803 N N . GLY A 1 112 ? 5.342 1.293 15.876 1.00 52.71 100 GLY A N 1
ATOM 804 C CA . GLY A 1 112 ? 5.273 0.455 14.657 1.00 54.23 100 GLY A CA 1
ATOM 805 C C . GLY A 1 112 ? 6.382 0.664 13.633 1.00 53.15 100 GLY A C 1
ATOM 806 O O . GLY A 1 112 ? 6.217 0.190 12.500 1.00 54.39 100 GLY A O 1
ATOM 807 N N . ASN A 1 113 ? 7.483 1.365 14.004 1.00 52.18 101 ASN A N 1
ATOM 808 C CA . ASN A 1 113 ? 8.716 1.589 13.146 1.00 53.93 101 ASN A CA 1
ATOM 809 C C . ASN A 1 113 ? 8.592 2.400 11.784 1.00 54.03 101 ASN A C 1
ATOM 810 O O . ASN A 1 113 ? 9.409 3.262 11.347 1.00 48.55 101 ASN A O 1
ATOM 815 N N . LEU A 1 114 ? 7.572 2.073 11.033 1.00 49.94 102 LEU A N 1
ATOM 816 C CA . LEU A 1 114 ? 7.575 2.557 9.765 1.00 51.61 102 LEU A CA 1
ATOM 817 C C . LEU A 1 114 ? 6.518 3.620 9.806 1.00 56.02 102 LEU A C 1
ATOM 818 O O . LEU A 1 114 ? 5.330 3.266 9.942 1.00 51.90 102 LEU A O 1
ATOM 823 N N . TRP A 1 115 ? 6.870 4.922 9.677 1.00 51.80 103 TRP A N 1
ATOM 824 C CA . TRP A 1 115 ? 8.186 5.566 9.513 1.00 42.16 103 TRP A CA 1
ATOM 825 C C . TRP A 1 115 ? 8.131 6.823 10.401 1.00 41.92 103 TRP A C 1
ATOM 826 O O . TRP A 1 115 ? 7.079 7.194 10.860 1.00 39.00 103 TRP A O 1
ATOM 837 N N . ASN A 1 116 ? 9.228 7.512 10.603 1.00 39.82 104 ASN A N 1
ATOM 838 C CA . ASN A 1 116 ? 9.158 8.870 11.116 1.00 39.79 104 ASN A CA 1
ATOM 839 C C . ASN A 1 116 ? 8.285 9.728 10.157 1.00 40.11 104 ASN A C 1
ATOM 840 O O . ASN A 1 116 ? 8.391 9.559 8.965 1.00 38.01 104 ASN A O 1
ATOM 845 N N . PRO A 1 117 ? 7.416 10.611 10.682 1.00 43.39 105 PRO A N 1
ATOM 846 C CA . PRO A 1 117 ? 6.502 11.331 9.763 1.00 46.69 105 PRO A CA 1
ATOM 847 C C . PRO A 1 117 ? 7.163 12.292 8.764 1.00 46.55 105 PRO A C 1
ATOM 848 O O . PRO A 1 117 ? 6.592 12.606 7.698 1.00 51.52 105 PRO A O 1
ATOM 852 N N . SER A 1 118 ? 8.388 12.671 9.042 1.00 40.68 106 SER A N 1
ATOM 853 C CA . SER A 1 118 ? 9.118 13.656 8.267 1.00 37.90 106 SER A CA 1
ATOM 854 C C . SER A 1 118 ? 9.817 13.071 7.042 1.00 37.90 106 SER A C 1
ATOM 855 O O . SER A 1 118 ? 10.008 11.864 6.930 1.00 39.62 106 SER A O 1
ATOM 858 N N . TYR A 1 119 ? 10.181 13.932 6.104 1.00 38.01 107 TYR A N 1
ATOM 859 C CA . TYR A 1 119 ? 11.089 13.516 5.030 1.00 37.04 107 TYR A CA 1
ATOM 860 C C . TYR A 1 119 ? 12.008 14.663 4.736 1.00 39.34 107 TYR A C 1
ATOM 861 O O . TYR A 1 119 ? 11.772 15.816 5.123 1.00 38.83 107 TYR A O 1
ATOM 870 N N . CYS A 1 120 ? 13.058 14.346 4.031 1.00 38.69 108 CYS A N 1
ATOM 871 C CA . CYS A 1 120 ? 13.972 15.381 3.586 1.00 37.87 108 CYS A CA 1
ATOM 872 C C . CYS A 1 120 ? 14.111 15.223 2.082 1.00 38.17 108 CYS A C 1
ATOM 873 O O . CYS A 1 120 ? 14.385 14.126 1.600 1.00 39.21 108 CYS A O 1
ATOM 876 N N . VAL A 1 121 ? 13.982 16.320 1.343 1.00 37.27 109 VAL A N 1
ATOM 877 C CA . VAL A 1 121 ? 14.093 16.247 -0.096 1.00 36.69 109 VAL A CA 1
ATOM 878 C C . VAL A 1 121 ? 15.051 17.318 -0.588 1.00 38.00 109 VAL A C 1
ATOM 879 O O . VAL A 1 121 ? 14.923 18.483 -0.275 1.00 37.54 109 VAL A O 1
ATOM 883 N N . LEU A 1 122 ? 16.029 16.896 -1.372 1.00 38.16 110 LEU A N 1
ATOM 884 C CA . LEU A 1 122 ? 17.107 17.749 -1.746 1.00 38.27 110 LEU A CA 1
ATOM 885 C C . LEU A 1 122 ? 17.433 17.571 -3.205 1.00 39.51 110 LEU A C 1
ATOM 886 O O . LEU A 1 122 ? 17.591 16.459 -3.666 1.00 42.19 110 LEU A O 1
ATOM 891 N N . THR A 1 123 ? 17.633 18.671 -3.916 1.00 39.25 111 THR A N 1
ATOM 892 C CA . THR A 1 123 ? 18.302 18.563 -5.176 1.00 41.96 111 THR A CA 1
ATOM 893 C C . THR A 1 123 ? 19.806 18.448 -4.920 1.00 43.48 111 THR A C 1
ATOM 894 O O . THR A 1 123 ? 20.329 18.917 -3.883 1.00 44.70 111 THR A O 1
ATOM 898 N N . VAL A 1 124 ? 20.502 17.878 -5.904 1.00 47.17 112 VAL A N 1
ATOM 899 C CA . VAL A 1 124 ? 21.968 17.682 -5.861 1.00 48.75 112 VAL A CA 1
ATOM 900 C C . VAL A 1 124 ? 22.758 18.959 -5.496 1.00 49.91 112 VAL A C 1
ATOM 901 O O . VAL A 1 124 ? 22.477 20.027 -5.995 1.00 49.78 112 VAL A O 1
ATOM 905 N N . SER A 1 125 ? 23.752 18.834 -4.624 1.00 51.07 113 SER A N 1
ATOM 906 C CA . SER A 1 125 ? 24.719 19.907 -4.355 1.00 51.17 113 SER A CA 1
ATOM 907 C C . SER A 1 125 ? 25.996 19.325 -3.763 1.00 52.56 113 SER A C 1
ATOM 908 O O . SER A 1 125 ? 26.074 18.131 -3.514 1.00 53.98 113 SER A O 1
ATOM 911 N N . GLU A 1 126 ? 26.991 20.171 -3.534 1.00 52.20 114 GLU A N 1
ATOM 912 C CA . GLU A 1 126 ? 28.232 19.725 -2.901 1.00 54.68 114 GLU A CA 1
ATOM 913 C C . GLU A 1 126 ? 28.040 19.381 -1.416 1.00 52.97 114 GLU A C 1
ATOM 914 O O . GLU A 1 126 ? 28.888 18.752 -0.832 1.00 54.23 114 GLU A O 1
ATOM 917 N N . HIS A 1 127 ? 26.912 19.782 -0.832 1.00 53.64 115 HIS A N 1
ATOM 918 C CA . HIS A 1 127 ? 26.623 19.607 0.589 1.00 52.95 115 HIS A CA 1
ATOM 919 C C . HIS A 1 127 ? 25.675 18.428 0.896 1.00 50.73 115 HIS A C 1
ATOM 920 O O . HIS A 1 127 ? 25.319 18.200 2.037 1.00 46.60 115 HIS A O 1
ATOM 922 N N . THR A 1 128 ? 25.265 17.675 -0.113 1.00 51.17 116 THR A N 1
ATOM 923 C CA . THR A 1 128 ? 24.270 16.626 0.086 1.00 48.56 116 THR A CA 1
ATOM 924 C C . THR A 1 128 ? 24.567 15.683 1.240 1.00 47.59 116 THR A C 1
ATOM 925 O O . THR A 1 128 ? 23.710 15.430 2.058 1.00 45.01 116 THR A O 1
ATOM 929 N N . ARG A 1 129 ? 25.801 15.200 1.345 1.00 50.39 117 ARG A N 1
ATOM 930 C CA . ARG A 1 129 ? 26.156 14.209 2.379 1.00 49.14 117 ARG A CA 1
ATOM 931 C C . ARG A 1 129 ? 25.920 14.806 3.758 1.00 46.96 117 ARG A C 1
ATOM 932 O O . ARG A 1 129 ? 25.288 14.191 4.627 1.00 43.80 117 ARG A O 1
ATOM 934 N N . ALA A 1 130 ? 26.391 16.030 3.913 1.00 45.19 118 ALA A N 1
ATOM 935 C CA . ALA A 1 130 ? 26.292 16.747 5.175 1.00 48.07 118 ALA A CA 1
ATOM 936 C C . ALA A 1 130 ? 24.847 17.094 5.538 1.00 44.90 118 ALA A C 1
ATOM 937 O O . ALA A 1 130 ? 24.461 17.062 6.701 1.00 40.76 118 ALA A O 1
ATOM 939 N N . GLN A 1 131 ? 24.081 17.460 4.526 1.00 43.92 119 GLN A N 1
ATOM 940 C CA . GLN A 1 131 ? 22.656 17.757 4.659 1.00 45.22 119 GLN A CA 1
ATOM 941 C C . GLN A 1 131 ? 21.919 16.566 5.195 1.00 43.42 119 GLN A C 1
ATOM 942 O O . GLN A 1 131 ? 21.137 16.694 6.128 1.00 41.42 119 GLN A O 1
ATOM 948 N N . ILE A 1 132 ? 22.214 15.396 4.630 1.00 43.91 120 ILE A N 1
ATOM 949 C CA . ILE A 1 132 ? 21.569 14.182 5.056 1.00 42.43 120 ILE A CA 1
ATOM 950 C C . ILE A 1 132 ? 21.979 13.822 6.463 1.00 41.82 120 ILE A C 1
ATOM 951 O O . ILE A 1 132 ? 21.145 13.477 7.266 1.00 40.85 120 ILE A O 1
ATOM 956 N N . GLN A 1 133 ? 23.260 13.937 6.778 1.00 41.66 121 GLN A N 1
ATOM 957 C CA . GLN A 1 133 ? 23.717 13.606 8.132 1.00 41.13 121 GLN A CA 1
ATOM 958 C C . GLN A 1 133 ? 23.058 14.538 9.162 1.00 40.11 121 GLN A C 1
ATOM 959 O O . GLN A 1 133 ? 22.577 14.081 10.201 1.00 39.72 121 GLN A O 1
ATOM 961 N N . GLN A 1 134 ? 23.031 15.835 8.859 1.00 42.37 122 GLN A N 1
ATOM 962 C CA . GLN A 1 134 ? 22.323 16.820 9.691 1.00 44.22 122 GLN A CA 1
ATOM 963 C C . GLN A 1 134 ? 20.864 16.433 9.932 1.00 42.35 122 GLN A C 1
ATOM 964 O O . GLN A 1 134 ? 20.396 16.337 11.075 1.00 39.09 122 GLN A O 1
ATOM 970 N N . TYR A 1 135 ? 20.176 16.120 8.849 1.00 40.81 123 TYR A N 1
ATOM 971 C CA . TYR A 1 135 ? 18.777 15.817 8.914 1.00 38.75 123 TYR A CA 1
ATOM 972 C C . TYR A 1 135 ? 18.530 14.592 9.802 1.00 39.50 123 TYR A C 1
ATOM 973 O O . TYR A 1 135 ? 17.661 14.624 10.676 1.00 39.44 123 TYR A O 1
ATOM 982 N N . ILE A 1 136 ? 19.273 13.513 9.563 1.00 39.12 124 ILE A N 1
ATOM 983 C CA . ILE A 1 136 ? 19.105 12.265 10.357 1.00 39.00 124 ILE A CA 1
ATOM 984 C C . ILE A 1 136 ? 19.452 12.492 11.826 1.00 40.44 124 ILE A C 1
ATOM 985 O O . ILE A 1 136 ? 18.755 12.032 12.732 1.00 41.13 124 ILE A O 1
ATOM 990 N N . GLU A 1 137 ? 20.527 13.213 12.067 1.00 42.78 125 GLU A N 1
ATOM 991 C CA . GLU A 1 137 ? 20.928 13.520 13.439 1.00 43.40 125 GLU A CA 1
ATOM 992 C C . GLU A 1 137 ? 19.877 14.362 14.177 1.00 43.00 125 GLU A C 1
ATOM 993 O O . GLU A 1 137 ? 19.786 14.278 15.390 1.00 42.35 125 GLU A O 1
ATOM 996 N N . ASN A 1 138 ? 19.098 15.174 13.456 1.00 44.14 126 ASN A N 1
ATOM 997 C CA . ASN A 1 138 ? 18.012 15.959 14.065 1.00 45.57 126 ASN A CA 1
ATOM 998 C C . ASN A 1 138 ? 16.747 15.150 14.360 1.00 49.30 126 ASN A C 1
ATOM 999 O O . ASN A 1 138 ? 15.829 15.662 15.007 1.00 48.12 126 ASN A O 1
ATOM 1004 N N . GLN A 1 139 ? 16.688 13.902 13.887 1.00 52.08 127 GLN A N 1
ATOM 1005 C CA . GLN A 1 139 ? 15.595 13.006 14.231 1.00 54.35 127 GLN A CA 1
ATOM 1006 C C . GLN A 1 139 ? 16.038 12.312 15.533 1.00 58.59 127 GLN A C 1
ATOM 1007 O O . GLN A 1 139 ? 17.108 11.696 15.605 1.00 58.07 127 GLN A O 1
ATOM 1013 N N . HIS A 1 140 ? 15.253 12.441 16.587 1.00 63.71 128 HIS A N 1
ATOM 1014 C CA . HIS A 1 140 ? 15.707 11.894 17.881 1.00 67.56 128 HIS A CA 1
ATOM 1015 C C . HIS A 1 140 ? 15.268 10.449 18.087 1.00 69.10 128 HIS A C 1
ATOM 1016 O O . HIS A 1 140 ? 14.216 10.020 17.616 1.00 70.02 128 HIS A O 1
ATOM 1023 N N . ALA A 1 141 ? 16.126 9.711 18.779 1.00 70.63 129 ALA A N 1
ATOM 1024 C CA . ALA A 1 141 ? 16.199 8.269 18.659 1.00 73.19 129 ALA A CA 1
ATOM 1025 C C . ALA A 1 141 ? 15.628 7.486 19.859 1.00 74.83 129 ALA A C 1
ATOM 1026 O O . ALA A 1 141 ? 16.130 6.405 20.187 1.00 76.89 129 ALA A O 1
ATOM 1028 N N . ALA A 1 142 ? 14.563 7.994 20.486 1.00 76.05 130 ALA A N 1
ATOM 1029 C CA . ALA A 1 142 ? 14.043 7.376 21.734 1.00 77.04 130 ALA A CA 1
ATOM 1030 C C . ALA A 1 142 ? 13.371 6.029 21.472 1.00 77.36 130 ALA A C 1
ATOM 1031 O O . ALA A 1 142 ? 13.935 4.984 21.793 1.00 77.48 130 ALA A O 1
ATOM 1033 N N . MET B 1 13 ? 19.274 24.345 3.880 1.00 62.90 1 MET B N 1
ATOM 1034 C CA . MET B 1 13 ? 17.948 23.645 3.934 1.00 60.90 1 MET B CA 1
ATOM 1035 C C . MET B 1 13 ? 16.897 24.460 4.686 1.00 58.21 1 MET B C 1
ATOM 1036 O O . MET B 1 13 ? 17.213 25.154 5.653 1.00 56.12 1 MET B O 1
ATOM 1041 N N . LYS B 1 14 ? 15.653 24.380 4.213 1.00 50.10 2 LYS B N 1
ATOM 1042 C CA . LYS B 1 14 ? 14.522 25.011 4.865 1.00 49.84 2 LYS B CA 1
ATOM 1043 C C . LYS B 1 14 ? 13.645 23.947 5.496 1.00 47.54 2 LYS B C 1
ATOM 1044 O O . LYS B 1 14 ? 13.713 22.776 5.137 1.00 43.72 2 LYS B O 1
ATOM 1050 N N . LYS B 1 15 ? 12.887 24.320 6.503 1.00 47.38 3 LYS B N 1
ATOM 1051 C CA . LYS B 1 15 ? 12.071 23.328 7.188 1.00 50.98 3 LYS B CA 1
ATOM 1052 C C . LYS B 1 15 ? 10.615 23.751 7.132 1.00 53.71 3 LYS B C 1
ATOM 1053 O O . LYS B 1 15 ? 10.280 24.885 7.511 1.00 57.81 3 LYS B O 1
ATOM 1056 N N . GLY B 1 16 ? 9.761 22.864 6.624 1.00 48.16 4 GLY B N 1
ATOM 1057 C CA . GLY B 1 16 ? 8.345 23.097 6.552 1.00 48.81 4 GLY B CA 1
ATOM 1058 C C . GLY B 1 16 ? 7.632 22.173 7.510 1.00 50.85 4 GLY B C 1
ATOM 1059 O O . GLY B 1 16 ? 8.271 21.503 8.363 1.00 52.53 4 GLY B O 1
ATOM 1060 N N . ARG B 1 17 ? 6.315 22.057 7.351 1.00 50.47 5 ARG B N 1
ATOM 1061 C CA . ARG B 1 17 ? 5.526 21.190 8.282 1.00 50.28 5 ARG B CA 1
ATOM 1062 C C . ARG B 1 17 ? 5.606 19.716 7.879 1.00 49.05 5 ARG B C 1
ATOM 1063 O O . ARG B 1 17 ? 4.885 19.285 6.964 1.00 51.46 5 ARG B O 1
ATOM 1071 N N . GLY B 1 18 ? 6.493 18.962 8.537 1.00 48.59 6 GLY B N 1
ATOM 1072 C CA . GLY B 1 18 ? 6.726 17.530 8.245 1.00 47.71 6 GLY B CA 1
ATOM 1073 C C . GLY B 1 18 ? 7.824 17.267 7.239 1.00 47.98 6 GLY B C 1
ATOM 1074 O O . GLY B 1 18 ? 7.934 16.146 6.705 1.00 47.02 6 GLY B O 1
ATOM 1075 N N . TYR B 1 19 ? 8.627 18.292 6.936 1.00 43.13 7 TYR B N 1
ATOM 1076 C CA . TYR B 1 19 ? 9.639 18.120 5.944 1.00 41.51 7 TYR B CA 1
ATOM 1077 C C . TYR B 1 19 ? 10.761 19.154 6.008 1.00 40.92 7 TYR B C 1
ATOM 1078 O O . TYR B 1 19 ? 10.626 20.245 6.544 1.00 42.53 7 TYR B O 1
ATOM 1087 N N . VAL B 1 20 ? 11.890 18.705 5.479 1.00 39.30 8 VAL B N 1
ATOM 1088 C CA . VAL B 1 20 ? 13.046 19.490 5.286 1.00 37.46 8 VAL B CA 1
ATOM 1089 C C . VAL B 1 20 ? 13.393 19.426 3.813 1.00 36.71 8 VAL B C 1
ATOM 1090 O O . VAL B 1 20 ? 13.256 18.383 3.163 1.00 39.36 8 VAL B O 1
ATOM 1094 N N . TYR B 1 21 ? 13.829 20.550 3.275 1.00 36.55 9 TYR B N 1
ATOM 1095 C CA . TYR B 1 21 ? 14.103 20.609 1.855 1.00 36.81 9 TYR B CA 1
ATOM 1096 C C . TYR B 1 21 ? 15.055 21.705 1.408 1.00 39.16 9 TYR B C 1
ATOM 1097 O O . TYR B 1 21 ? 15.224 22.761 2.039 1.00 40.14 9 TYR B O 1
ATOM 1106 N N . LYS B 1 22 ? 15.653 21.431 0.266 1.00 38.32 10 LYS B N 1
ATOM 1107 C CA . LYS B 1 22 ? 16.345 22.425 -0.503 1.00 38.83 10 LYS B CA 1
ATOM 1108 C C . LYS B 1 22 ? 16.235 21.974 -1.938 1.00 38.46 10 LYS B C 1
ATOM 1109 O O . LYS B 1 22 ? 16.786 20.922 -2.341 1.00 38.47 10 LYS B O 1
ATOM 1115 N N . LEU B 1 23 ? 15.527 22.776 -2.710 1.00 37.56 11 LEU B N 1
ATOM 1116 C CA . LEU B 1 23 ? 15.154 22.436 -4.073 1.00 36.22 11 LEU B CA 1
ATOM 1117 C C . LEU B 1 23 ? 15.461 23.570 -5.014 1.00 38.15 11 LEU B C 1
ATOM 1118 O O . LEU B 1 23 ? 14.923 24.644 -4.873 1.00 40.22 11 LEU B O 1
ATOM 1123 N N . GLU B 1 24 ? 16.342 23.343 -5.982 1.00 36.89 12 GLU B N 1
ATOM 1124 C CA . GLU B 1 24 ? 16.676 24.379 -6.937 1.00 38.00 12 GLU B CA 1
ATOM 1125 C C . GLU B 1 24 ? 16.509 23.791 -8.307 1.00 39.34 12 GLU B C 1
ATOM 1126 O O . GLU B 1 24 ? 16.858 22.614 -8.572 1.00 41.31 12 GLU B O 1
ATOM 1132 N N . TYR B 1 25 ? 15.948 24.608 -9.185 1.00 36.99 13 TYR B N 1
ATOM 1133 C CA . TYR B 1 25 ? 15.730 24.206 -10.559 1.00 38.67 13 TYR B CA 1
ATOM 1134 C C . TYR B 1 25 ? 16.323 25.255 -11.476 1.00 40.83 13 TYR B C 1
ATOM 1135 O O . TYR B 1 25 ? 16.015 26.426 -11.326 1.00 41.29 13 TYR B O 1
ATOM 1144 N N . HIS B 1 26 ? 17.122 24.806 -12.446 1.00 38.01 14 HIS B N 1
ATOM 1145 C CA . HIS B 1 26 ? 17.464 25.619 -13.597 1.00 38.95 14 HIS B CA 1
ATOM 1146 C C . HIS B 1 26 ? 16.288 25.589 -14.576 1.00 40.38 14 HIS B C 1
ATOM 1147 O O . HIS B 1 26 ? 15.816 24.506 -14.963 1.00 39.39 14 HIS B O 1
ATOM 1154 N N . LEU B 1 27 ? 15.851 26.761 -15.025 1.00 36.54 15 LEU B N 1
ATOM 1155 C CA . LEU B 1 27 ? 14.719 26.853 -15.944 1.00 38.88 15 LEU B CA 1
ATOM 1156 C C . LEU B 1 27 ? 15.073 27.768 -17.068 1.00 38.45 15 LEU B C 1
ATOM 1157 O O . LEU B 1 27 ? 15.579 28.896 -16.834 1.00 39.27 15 LEU B O 1
ATOM 1162 N N . ILE B 1 28 ? 14.942 27.234 -18.272 1.00 38.36 16 ILE B N 1
ATOM 1163 C CA . ILE B 1 28 ? 15.432 27.880 -19.475 1.00 39.08 16 ILE B CA 1
ATOM 1164 C C . ILE B 1 28 ? 14.319 27.906 -20.529 1.00 40.41 16 ILE B C 1
ATOM 1165 O O . ILE B 1 28 ? 13.616 26.946 -20.749 1.00 37.53 16 ILE B O 1
ATOM 1170 N N . TRP B 1 29 ? 14.203 29.029 -21.240 1.00 39.16 17 TRP B N 1
ATOM 1171 C CA . TRP B 1 29 ? 13.340 29.091 -22.403 1.00 39.23 17 TRP B CA 1
ATOM 1172 C C . TRP B 1 29 ? 13.864 30.209 -23.296 1.00 41.69 17 TRP B C 1
ATOM 1173 O O . TRP B 1 29 ? 14.604 31.114 -22.815 1.00 39.13 17 TRP B O 1
ATOM 1184 N N . ALA B 1 30 ? 13.525 30.082 -24.586 1.00 39.66 18 ALA B N 1
ATOM 1185 C CA . ALA B 1 30 ? 13.955 30.992 -25.635 1.00 39.14 18 ALA B CA 1
ATOM 1186 C C . ALA B 1 30 ? 12.846 31.911 -26.131 1.00 38.03 18 ALA B C 1
ATOM 1187 O O . ALA B 1 30 ? 11.682 31.660 -25.946 1.00 37.40 18 ALA B O 1
ATOM 1189 N N . THR B 1 31 ? 13.256 32.973 -26.825 1.00 39.02 19 THR B 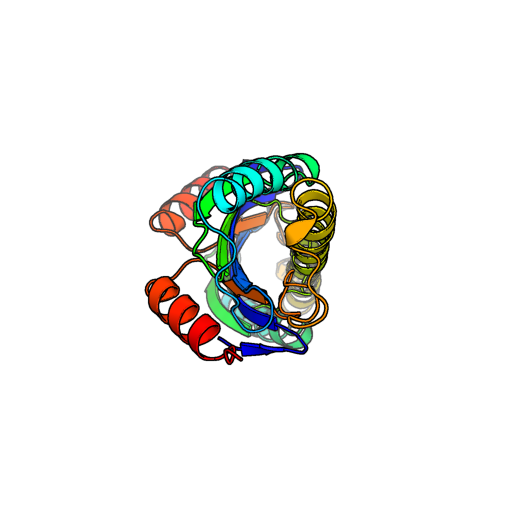N 1
ATOM 1190 C CA . THR B 1 31 ? 12.358 33.768 -27.609 1.00 39.70 19 THR B CA 1
ATOM 1191 C C . THR B 1 31 ? 11.925 32.952 -28.791 1.00 39.35 19 THR B C 1
ATOM 1192 O O . THR B 1 31 ? 12.645 31.996 -29.229 1.00 38.23 19 THR B O 1
ATOM 1196 N N . LYS B 1 32 ? 10.824 33.384 -29.387 1.00 41.26 20 LYS B N 1
ATOM 1197 C CA . LYS B 1 32 ? 10.341 32.760 -30.604 1.00 44.30 20 LYS B CA 1
ATOM 1198 C C . LYS B 1 32 ? 11.358 32.916 -31.722 1.00 41.75 20 LYS B C 1
ATOM 1199 O O . LYS B 1 32 ? 11.852 34.034 -31.971 1.00 39.00 20 LYS B O 1
ATOM 1205 N N . TYR B 1 33 ? 11.697 31.799 -32.362 1.00 40.63 21 TYR B N 1
ATOM 1206 C CA . TYR B 1 33 ? 12.676 31.766 -33.461 1.00 42.05 21 TYR B CA 1
ATOM 1207 C C . TYR B 1 33 ? 14.050 32.220 -33.026 1.00 40.45 21 TYR B C 1
ATOM 1208 O O . TYR B 1 33 ? 14.916 32.509 -33.849 1.00 39.90 21 TYR B O 1
ATOM 1217 N N . ARG B 1 34 ? 14.276 32.212 -31.722 1.00 41.17 22 ARG B N 1
ATOM 1218 C CA . ARG B 1 34 ? 15.490 32.769 -31.153 1.00 42.08 22 ARG B CA 1
ATOM 1219 C C . ARG B 1 34 ? 15.759 34.216 -31.642 1.00 39.43 22 ARG B C 1
ATOM 1220 O O . ARG B 1 34 ? 16.892 34.619 -31.784 1.00 41.02 22 ARG B O 1
ATOM 1228 N N . HIS B 1 35 ? 14.709 35.006 -31.846 1.00 40.25 23 HIS B N 1
ATOM 1229 C CA . HIS B 1 35 ? 14.869 36.426 -32.218 1.00 41.12 23 HIS B CA 1
ATOM 1230 C C . HIS B 1 35 ? 15.648 37.102 -31.087 1.00 39.72 23 HIS B C 1
ATOM 1231 O O . HIS B 1 35 ? 15.305 36.947 -29.903 1.00 40.34 23 HIS B O 1
ATOM 1238 N N . GLN B 1 36 ? 16.692 37.835 -31.435 1.00 37.25 24 GLN B N 1
ATOM 1239 C CA . GLN B 1 36 ? 17.615 38.392 -30.430 1.00 38.19 24 GLN B CA 1
ATOM 1240 C C . GLN B 1 36 ? 17.140 39.742 -29.922 1.00 37.26 24 GLN B C 1
ATOM 1241 O O . GLN B 1 36 ? 17.783 40.764 -30.159 1.00 40.46 24 GLN B O 1
ATOM 1247 N N . VAL B 1 37 ? 16.038 39.735 -29.174 1.00 36.32 25 VAL B N 1
ATOM 1248 C CA . VAL B 1 37 ? 15.325 40.959 -28.734 1.00 38.41 25 VAL B CA 1
ATOM 1249 C C . VAL B 1 37 ? 15.599 41.356 -27.292 1.00 39.16 25 VAL B C 1
ATOM 1250 O O . VAL B 1 37 ? 15.247 42.462 -26.905 1.00 39.54 25 VAL B O 1
ATOM 1254 N N . LEU B 1 38 ? 16.169 40.438 -26.486 1.00 38.02 26 LEU B N 1
ATOM 1255 C CA . LEU B 1 38 ? 16.328 40.654 -25.049 1.00 36.52 26 LEU B CA 1
ATOM 1256 C C . LEU B 1 38 ? 17.651 41.353 -24.862 1.00 39.40 26 LEU B C 1
ATOM 1257 O O . LEU B 1 38 ? 18.610 40.753 -24.440 1.00 38.24 26 LEU B O 1
ATOM 1262 N N . VAL B 1 39 ? 17.685 42.631 -25.231 1.00 40.28 27 VAL B N 1
ATOM 1263 C CA . VAL B 1 39 ? 18.907 43.410 -25.160 1.00 39.69 27 VAL B CA 1
ATOM 1264 C C . VAL B 1 39 ? 18.684 44.737 -24.472 1.00 38.63 27 VAL B C 1
ATOM 1265 O O . VAL B 1 39 ? 17.561 45.253 -24.426 1.00 36.81 27 VAL B O 1
ATOM 1269 N N . ASP B 1 40 ? 19.747 45.238 -23.851 1.00 39.66 28 ASP B N 1
ATOM 1270 C CA . ASP B 1 40 ? 19.759 46.556 -23.263 1.00 37.94 28 ASP B CA 1
ATOM 1271 C C . ASP B 1 40 ? 18.576 46.731 -22.315 1.00 38.41 28 ASP B C 1
ATOM 1272 O O . ASP B 1 40 ? 18.370 45.886 -21.445 1.00 38.79 28 ASP B O 1
ATOM 1277 N N . GLU B 1 41 ? 17.774 47.775 -22.490 1.00 36.17 29 GLU B N 1
ATOM 1278 C CA . GLU B 1 41 ? 16.675 48.083 -21.545 1.00 38.03 29 GLU B CA 1
ATOM 1279 C C . GLU B 1 41 ? 15.599 47.003 -21.519 1.00 36.59 29 GLU B C 1
ATOM 1280 O O . GLU B 1 41 ? 14.925 46.808 -20.515 1.00 36.34 29 GLU B O 1
ATOM 1286 N N . VAL B 1 42 ? 15.493 46.266 -22.607 1.00 35.12 30 VAL B N 1
ATOM 1287 C CA . VAL B 1 42 ? 14.535 45.194 -22.711 1.00 37.39 30 VAL B CA 1
ATOM 1288 C C . VAL B 1 42 ? 14.958 44.051 -21.809 1.00 36.36 30 VAL B C 1
ATOM 1289 O O . VAL B 1 42 ? 14.162 43.541 -21.016 1.00 37.30 30 VAL B O 1
ATOM 1293 N N . ALA B 1 43 ? 16.233 43.672 -21.904 1.00 36.92 31 ALA B N 1
ATOM 1294 C CA . ALA B 1 43 ? 16.803 42.677 -21.008 1.00 36.66 31 ALA B CA 1
ATOM 1295 C C . ALA B 1 43 ? 16.693 43.149 -19.581 1.00 37.32 31 ALA B C 1
ATOM 1296 O O . ALA B 1 43 ? 16.335 42.376 -18.726 1.00 38.72 31 ALA B O 1
ATOM 1298 N N . ASP B 1 44 ? 16.996 44.423 -19.327 1.00 39.00 32 ASP B N 1
ATOM 1299 C CA . ASP B 1 44 ? 16.925 44.968 -17.962 1.00 39.82 32 ASP B CA 1
ATOM 1300 C C . ASP B 1 44 ? 15.544 44.917 -17.393 1.00 40.28 32 ASP B C 1
ATOM 1301 O O . ASP B 1 44 ? 15.378 44.542 -16.238 1.00 41.72 32 ASP B O 1
ATOM 1306 N N . GLY B 1 45 ? 14.541 45.255 -18.214 1.00 40.13 33 GLY B N 1
ATOM 1307 C CA . GLY B 1 45 ? 13.133 45.202 -17.793 1.00 38.90 33 GLY B CA 1
ATOM 1308 C C . GLY B 1 45 ? 12.665 43.790 -17.510 1.00 38.80 33 GLY B C 1
ATOM 1309 O O . GLY B 1 45 ? 11.991 43.543 -16.527 1.00 37.76 33 GLY B O 1
ATOM 1310 N N . LEU B 1 46 ? 13.076 42.865 -18.350 1.00 38.77 34 LEU B N 1
ATOM 1311 C CA . LEU B 1 46 ? 12.731 41.462 -18.163 1.00 39.30 34 LEU B CA 1
ATOM 1312 C C . LEU B 1 46 ? 13.277 40.923 -16.837 1.00 39.62 34 LEU B C 1
ATOM 1313 O O . LEU B 1 46 ? 12.617 40.139 -16.152 1.00 38.91 34 LEU B O 1
ATOM 1318 N N . LYS B 1 47 ? 14.484 41.310 -16.455 1.00 39.69 35 LYS B N 1
ATOM 1319 C CA . LYS B 1 47 ? 15.040 40.845 -15.173 1.00 41.49 35 LYS B CA 1
ATOM 1320 C C . LYS B 1 47 ? 14.168 41.320 -14.018 1.00 38.68 35 LYS B C 1
ATOM 1321 O O . LYS B 1 47 ? 13.830 40.554 -13.095 1.00 40.48 35 LYS B O 1
ATOM 1327 N N . ASP B 1 48 ? 13.756 42.581 -14.073 1.00 40.99 36 ASP B N 1
ATOM 1328 C CA . ASP B 1 48 ? 12.901 43.101 -13.027 1.00 43.23 36 ASP B CA 1
ATOM 1329 C C . ASP B 1 48 ? 11.578 42.367 -12.986 1.00 40.16 36 ASP B C 1
ATOM 1330 O O . ASP B 1 48 ? 11.086 41.998 -11.908 1.00 41.21 36 ASP B O 1
ATOM 1335 N N . ILE B 1 49 ? 10.987 42.195 -14.150 1.00 39.54 37 ILE B N 1
ATOM 1336 C CA . ILE B 1 49 ? 9.721 41.456 -14.290 1.00 38.99 37 ILE B CA 1
ATOM 1337 C C . ILE B 1 49 ? 9.815 40.018 -13.764 1.00 41.32 37 ILE B C 1
ATOM 1338 O O . ILE B 1 49 ? 9.007 39.574 -12.964 1.00 40.03 37 ILE B O 1
ATOM 1343 N N . LEU B 1 50 ? 10.850 39.297 -14.167 1.00 40.21 38 LEU B N 1
ATOM 1344 C CA . LEU B 1 50 ? 11.047 37.948 -13.669 1.00 38.78 38 LEU B CA 1
ATOM 1345 C C . LEU B 1 50 ? 11.279 37.847 -12.139 1.00 37.94 38 LEU B C 1
ATOM 1346 O O . LEU B 1 50 ? 10.769 36.914 -11.521 1.00 40.71 38 LEU B O 1
ATOM 1351 N N . ARG B 1 51 ? 12.046 38.763 -11.581 1.00 42.65 39 ARG B N 1
ATOM 1352 C CA . ARG B 1 51 ? 12.270 38.826 -10.141 1.00 44.22 39 ARG B CA 1
ATOM 1353 C C . ARG B 1 51 ? 10.938 38.954 -9.422 1.00 43.22 39 ARG B C 1
ATOM 1354 O O . ARG B 1 51 ? 10.6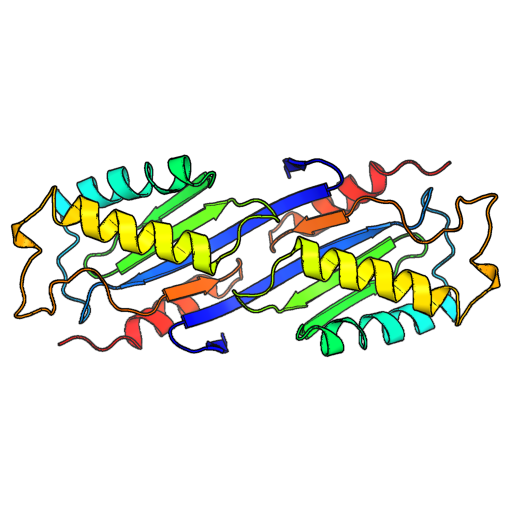69 38.265 -8.449 1.00 44.80 39 ARG B O 1
ATOM 1362 N N . ASP B 1 52 ? 10.106 39.857 -9.941 1.00 41.96 40 ASP B N 1
ATOM 1363 C CA A ASP B 1 52 ? 8.776 40.114 -9.392 0.50 42.10 40 ASP B CA 1
ATOM 1364 C CA B ASP B 1 52 ? 8.806 40.110 -9.354 0.50 41.63 40 ASP B CA 1
ATOM 1365 C C . ASP B 1 52 ? 7.917 38.893 -9.475 1.00 40.45 40 ASP B C 1
ATOM 1366 O O . ASP B 1 52 ? 7.277 38.517 -8.499 1.00 42.88 40 ASP B O 1
ATOM 1375 N N . ILE B 1 53 ? 7.895 38.248 -10.653 1.00 41.03 41 ILE B N 1
ATOM 1376 C CA . ILE B 1 53 ? 6.991 37.134 -10.830 1.00 40.14 41 ILE B CA 1
ATOM 1377 C C . ILE B 1 53 ? 7.406 35.968 -9.938 1.00 39.73 41 ILE B C 1
ATOM 1378 O O . ILE B 1 53 ? 6.537 35.277 -9.385 1.00 41.96 41 ILE B O 1
ATOM 1383 N N . ALA B 1 54 ? 8.727 35.737 -9.838 1.00 39.24 42 ALA B N 1
ATOM 1384 C CA . ALA B 1 54 ? 9.268 34.631 -9.010 1.00 41.67 42 ALA B CA 1
ATOM 1385 C C . ALA B 1 54 ? 8.740 34.838 -7.568 1.00 38.34 42 ALA B C 1
ATOM 1386 O O . ALA B 1 54 ? 8.152 33.932 -6.986 1.00 41.49 42 ALA B O 1
ATOM 1388 N N . THR B 1 55 ? 8.963 36.035 -7.040 1.00 40.43 43 THR B N 1
ATOM 1389 C CA . THR B 1 55 ? 8.546 36.437 -5.705 1.00 42.57 43 THR B CA 1
ATOM 1390 C C . THR B 1 55 ? 7.053 36.245 -5.497 1.00 42.99 43 THR B C 1
ATOM 1391 O O . THR B 1 55 ? 6.620 35.613 -4.516 1.00 42.20 43 THR B O 1
ATOM 1395 N N . GLN B 1 56 ? 6.277 36.713 -6.464 1.00 42.14 44 GLN B N 1
ATOM 1396 C CA . GLN B 1 56 ? 4.810 36.633 -6.425 1.00 43.54 44 GLN B CA 1
ATOM 1397 C C . GLN B 1 56 ? 4.296 35.215 -6.482 1.00 41.93 44 GLN B C 1
ATOM 1398 O O . GLN B 1 56 ? 3.183 34.960 -6.074 1.00 39.63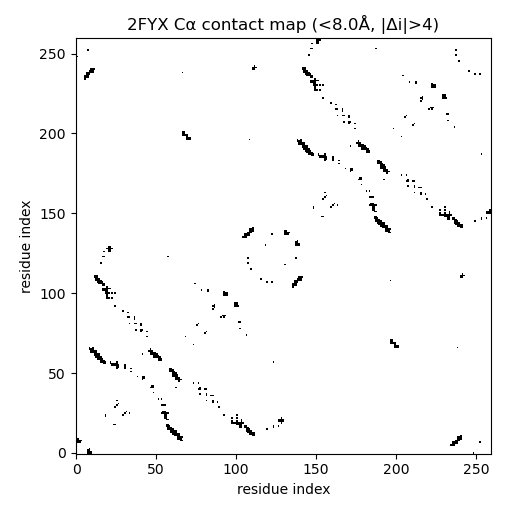 44 GLN B O 1
ATOM 1404 N N . ASN B 1 57 ? 5.109 34.271 -6.963 1.00 37.49 45 ASN B N 1
ATOM 1405 C CA . ASN B 1 57 ? 4.734 32.845 -6.965 1.00 38.12 45 ASN B CA 1
ATOM 1406 C C . ASN B 1 57 ? 5.415 32.027 -5.889 1.00 40.25 45 ASN B C 1
ATOM 1407 O O . ASN B 1 57 ? 5.429 30.786 -5.906 1.00 42.02 45 ASN B O 1
ATOM 1412 N N . GLY B 1 58 ? 5.968 32.728 -4.918 1.00 39.89 46 GLY B N 1
ATOM 1413 C CA . GLY B 1 58 ? 6.557 32.088 -3.770 1.00 41.10 46 GLY B CA 1
ATOM 1414 C C . GLY B 1 58 ? 7.865 31.370 -4.069 1.00 39.42 46 GLY B C 1
ATOM 1415 O O . GLY B 1 58 ? 8.287 30.501 -3.315 1.00 40.69 46 GLY B O 1
ATOM 1416 N N . LEU B 1 59 ? 8.560 31.810 -5.110 1.00 38.64 47 LEU B N 1
ATOM 1417 C CA . LEU B 1 59 ? 9.846 31.238 -5.508 1.00 37.73 47 LEU B CA 1
ATOM 1418 C C . LEU B 1 59 ? 10.971 32.186 -5.129 1.00 38.34 47 LEU B C 1
ATOM 1419 O O . LEU B 1 59 ? 10.772 33.381 -5.100 1.00 40.70 47 LEU B O 1
ATOM 1424 N N . GLU B 1 60 ? 12.170 31.642 -4.953 1.00 38.36 48 GLU B N 1
ATOM 1425 C CA . GLU B 1 60 ? 13.370 32.443 -4.700 1.00 42.06 48 GLU B CA 1
ATOM 1426 C C . GLU B 1 60 ? 14.103 32.467 -6.045 1.00 44.28 48 GLU B C 1
ATOM 1427 O O . GLU B 1 60 ? 14.369 31.433 -6.637 1.00 39.20 48 GLU B O 1
ATOM 1433 N N . LEU B 1 61 ? 14.341 33.645 -6.612 1.00 41.48 49 LEU B N 1
ATOM 1434 C CA . LEU B 1 61 ? 15.143 33.713 -7.815 1.00 42.02 49 LEU B CA 1
ATOM 1435 C C . LEU B 1 61 ? 16.595 33.779 -7.385 1.00 43.27 49 LEU B C 1
ATOM 1436 O O . LEU B 1 61 ? 17.123 34.836 -7.058 1.00 44.18 49 LEU B O 1
ATOM 1441 N N . VAL B 1 62 ? 17.250 32.636 -7.381 1.00 40.50 50 VAL B N 1
ATOM 1442 C CA . VAL B 1 62 ? 18.611 32.506 -6.902 1.00 41.15 50 VAL B CA 1
ATOM 1443 C C . VAL B 1 62 ? 19.596 33.180 -7.858 1.00 41.99 50 VAL B C 1
ATOM 1444 O O . VAL B 1 62 ? 20.536 33.863 -7.423 1.00 41.86 50 VAL B O 1
ATOM 1448 N N . ALA B 1 63 ? 19.400 32.979 -9.147 1.00 41.26 51 ALA B N 1
ATOM 1449 C CA . ALA B 1 63 ? 20.226 33.623 -10.141 1.00 39.61 51 ALA B CA 1
ATOM 1450 C C . ALA B 1 63 ? 19.441 33.726 -11.431 1.00 38.38 51 ALA B C 1
ATOM 1451 O O . ALA B 1 63 ? 18.441 32.967 -11.672 1.00 39.78 51 ALA B O 1
ATOM 1453 N N . LEU B 1 64 ? 19.862 34.672 -12.258 1.00 42.09 52 LEU B N 1
ATOM 1454 C CA . LEU B 1 64 ? 19.249 34.864 -13.550 1.00 41.32 52 LEU B CA 1
ATOM 1455 C C . LEU B 1 64 ? 20.244 35.330 -14.561 1.00 40.89 52 LEU B C 1
ATOM 1456 O O . LEU B 1 64 ? 21.080 36.188 -14.274 1.00 39.49 52 LEU B O 1
ATOM 1461 N N . GLU B 1 65 ? 20.184 34.771 -15.754 1.00 38.75 53 GLU B N 1
ATOM 1462 C CA . GLU B 1 65 ? 20.899 35.372 -16.873 1.00 42.34 53 GLU B CA 1
ATOM 1463 C C . GLU B 1 65 ? 19.957 35.518 -18.029 1.00 40.20 53 GLU B C 1
ATOM 1464 O O . GLU B 1 65 ? 19.125 34.654 -18.250 1.00 40.15 53 GLU B O 1
ATOM 1470 N N . VAL B 1 66 ? 20.015 36.651 -18.695 1.00 37.98 54 VAL B N 1
ATOM 1471 C CA . VAL B 1 66 ? 19.201 36.931 -19.858 1.00 38.98 54 VAL B CA 1
ATOM 1472 C C . VAL B 1 66 ? 20.143 37.100 -21.013 1.00 40.64 54 VAL B C 1
ATOM 1473 O O . VAL B 1 66 ? 21.012 37.998 -20.977 1.00 38.06 54 VAL B O 1
ATOM 1477 N N . MET B 1 67 ? 20.029 36.212 -21.997 1.00 36.19 55 MET B N 1
ATOM 1478 C CA A MET B 1 67 ? 20.780 36.307 -23.239 0.50 38.36 55 MET B CA 1
ATOM 1479 C CA B MET B 1 67 ? 20.796 36.352 -23.221 0.50 39.79 55 MET B CA 1
ATOM 1480 C C . MET B 1 67 ? 19.848 36.939 -24.256 1.00 36.91 55 MET B C 1
ATOM 1481 O O . MET B 1 67 ? 18.626 37.012 -24.008 1.00 36.69 55 MET B O 1
ATOM 1490 N N . PRO B 1 68 ? 20.400 37.388 -25.383 1.00 39.58 56 PRO B N 1
ATOM 1491 C CA . PRO B 1 68 ? 19.541 38.047 -26.365 1.00 39.93 56 PRO B CA 1
ATOM 1492 C C . PRO B 1 68 ? 18.336 37.211 -26.846 1.00 37.59 56 PRO B C 1
ATOM 1493 O O . PRO B 1 68 ? 17.261 37.771 -27.099 1.00 3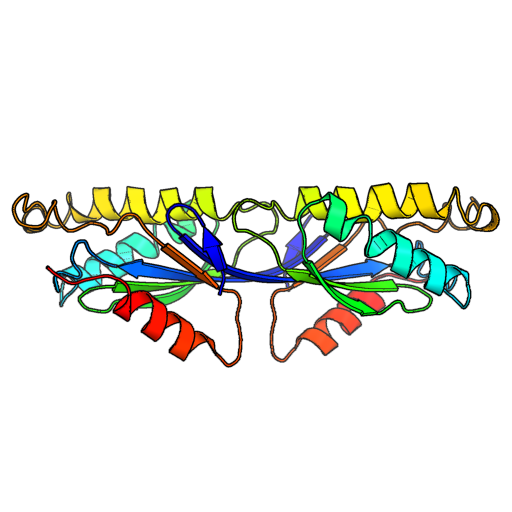7.67 56 PRO B O 1
ATOM 1497 N N . ASP B 1 69 ? 18.491 35.896 -26.882 1.00 36.47 57 ASP B N 1
ATOM 1498 C CA . ASP B 1 69 ? 17.428 35.001 -27.330 1.00 37.39 57 ASP B CA 1
ATOM 1499 C C . ASP B 1 69 ? 16.976 33.958 -26.308 1.00 40.17 57 ASP B C 1
ATOM 1500 O O . ASP B 1 69 ? 16.109 33.151 -26.633 1.00 38.02 57 ASP B O 1
ATOM 1505 N N . TYR B 1 70 ? 17.457 34.030 -25.063 1.00 40.18 58 TYR B N 1
ATOM 1506 C CA . TYR B 1 70 ? 16.940 33.170 -24.055 1.00 39.22 58 TYR B CA 1
ATOM 1507 C C . TYR B 1 70 ? 17.222 33.608 -22.635 1.00 42.80 58 TYR B C 1
ATOM 1508 O O . TYR B 1 70 ? 18.036 34.501 -22.348 1.00 38.31 58 TYR B O 1
ATOM 1517 N N . VAL B 1 71 ? 16.476 32.988 -21.744 1.00 40.65 59 VAL B N 1
ATOM 1518 C CA . VAL B 1 71 ? 16.622 33.244 -20.338 1.00 42.71 59 VAL B CA 1
ATOM 1519 C C . VAL B 1 71 ? 16.960 31.965 -19.597 1.00 42.47 59 VAL B C 1
ATOM 1520 O O . VAL B 1 71 ? 16.474 30.880 -19.934 1.00 41.60 59 VAL B O 1
ATOM 1524 N N . HIS B 1 72 ? 17.775 32.131 -18.563 1.00 40.49 60 HIS B N 1
ATOM 1525 C CA . HIS B 1 72 ? 18.140 31.039 -17.707 1.00 39.92 60 HIS B CA 1
ATOM 1526 C C . HIS B 1 72 ? 18.003 31.473 -16.255 1.00 40.13 60 HIS B C 1
ATOM 1527 O O . HIS B 1 72 ? 18.722 32.374 -15.779 1.00 39.91 60 HIS B O 1
ATOM 1534 N N . LEU B 1 73 ? 17.035 30.867 -15.578 1.00 37.80 61 LEU B N 1
ATOM 1535 C CA . LEU B 1 73 ? 16.760 31.128 -14.162 1.00 40.35 61 LEU B CA 1
ATOM 1536 C C . LEU B 1 73 ? 17.242 29.984 -13.320 1.00 36.73 61 LEU B C 1
ATOM 1537 O O . LEU B 1 73 ? 17.171 28.820 -13.730 1.00 38.79 61 LEU B O 1
ATOM 1542 N N . LEU B 1 74 ? 17.675 30.307 -12.131 1.00 38.23 62 LEU B N 1
ATOM 1543 C CA . LEU B 1 74 ? 17.850 29.336 -11.092 1.00 37.97 62 LEU B CA 1
ATOM 1544 C C . LEU B 1 74 ? 16.885 29.713 -9.956 1.00 39.90 62 LEU B C 1
ATOM 1545 O O . LEU B 1 74 ? 16.961 30.791 -9.371 1.00 40.78 62 LEU B O 1
ATOM 1550 N N . LEU B 1 75 ? 15.979 28.796 -9.680 1.00 39.60 63 LEU B N 1
ATOM 1551 C CA . LEU B 1 75 ? 14.783 29.000 -8.827 1.00 39.75 63 LEU B CA 1
ATOM 1552 C C . LEU B 1 75 ? 14.849 28.098 -7.598 1.00 40.58 63 LEU B C 1
ATOM 1553 O O . LEU B 1 75 ? 15.126 26.906 -7.743 1.00 41.78 63 LEU B O 1
ATOM 1558 N N . GLY B 1 76 ? 14.666 28.680 -6.399 1.00 39.68 64 GLY B N 1
ATOM 1559 C CA . GLY B 1 76 ? 14.542 27.898 -5.168 1.00 37.80 64 GLY B CA 1
ATOM 1560 C C . GLY B 1 76 ? 13.030 27.724 -4.937 1.00 37.55 64 GLY B C 1
ATOM 1561 O O . GLY B 1 76 ? 12.278 28.674 -5.029 1.00 39.55 64 GLY B O 1
ATOM 1562 N N . ALA B 1 77 ? 12.630 26.505 -4.648 1.00 37.51 65 ALA B N 1
ATOM 1563 C CA . ALA B 1 77 ? 11.238 26.151 -4.504 1.00 40.12 65 ALA B CA 1
ATOM 1564 C C . ALA B 1 77 ? 11.017 25.306 -3.265 1.00 39.15 65 ALA B C 1
ATOM 1565 O O . ALA B 1 77 ? 11.980 24.838 -2.598 1.00 40.23 65 ALA B O 1
ATOM 1567 N N . THR B 1 78 ? 9.717 25.116 -2.990 1.00 38.05 66 THR B N 1
ATOM 1568 C CA . THR B 1 78 ? 9.173 24.199 -1.972 1.00 36.87 66 THR B CA 1
ATOM 1569 C C . THR B 1 78 ? 8.684 22.939 -2.615 1.00 36.53 66 THR B C 1
ATOM 1570 O O . THR B 1 78 ? 8.476 22.896 -3.821 1.00 36.64 66 THR B O 1
ATOM 1574 N N . PRO B 1 79 ? 8.560 21.875 -1.826 1.00 36.39 67 PRO B N 1
ATOM 1575 C CA . PRO B 1 79 ? 8.077 20.615 -2.373 1.00 40.47 67 PRO B CA 1
ATOM 1576 C C . PRO B 1 79 ? 6.748 20.767 -3.061 1.00 40.01 67 PRO B C 1
ATOM 1577 O O . PRO B 1 79 ? 6.480 20.017 -4.001 1.00 40.81 67 PRO B O 1
ATOM 1581 N N . GLN B 1 80 ? 5.903 21.675 -2.546 1.00 39.39 68 GLN B N 1
ATOM 1582 C CA . GLN B 1 80 ? 4.529 21.808 -3.023 1.00 36.98 68 GLN B CA 1
ATOM 1583 C C . GLN B 1 80 ? 4.470 22.588 -4.313 1.00 40.91 68 GLN B C 1
ATOM 1584 O O . GLN B 1 80 ? 3.446 22.612 -4.959 1.00 41.67 68 GLN B O 1
ATOM 1590 N N . HIS B 1 81 ? 5.563 23.225 -4.700 1.00 37.75 69 HIS B N 1
ATOM 1591 C CA . HIS B 1 81 ? 5.563 23.948 -5.998 1.00 39.20 69 HIS B CA 1
ATOM 1592 C C . HIS B 1 81 ? 5.587 22.918 -7.128 1.00 41.15 69 HIS B C 1
ATOM 1593 O O . HIS B 1 81 ? 6.363 21.945 -7.112 1.00 46.90 69 HIS B O 1
ATOM 1600 N N . VAL B 1 82 ? 4.743 23.152 -8.101 1.00 40.17 70 VAL B N 1
ATOM 1601 C CA . VAL B 1 82 ? 4.571 22.228 -9.233 1.00 39.37 70 VAL B CA 1
ATOM 1602 C C . VAL B 1 82 ? 5.203 22.902 -10.451 1.00 37.84 70 VAL B C 1
ATOM 1603 O O . VAL B 1 82 ? 4.823 24.002 -10.848 1.00 38.72 70 VAL B O 1
ATOM 1607 N N . ILE B 1 83 ? 6.220 22.256 -11.007 1.00 38.48 71 ILE B N 1
ATOM 1608 C CA . ILE B 1 83 ? 7.051 22.874 -12.039 1.00 40.68 71 ILE B CA 1
ATOM 1609 C C . ILE B 1 83 ? 6.209 23.456 -13.234 1.00 39.47 71 ILE B C 1
ATOM 1610 O O . ILE B 1 83 ? 6.337 24.649 -13.531 1.00 43.71 71 ILE B O 1
ATOM 1615 N N . PRO B 1 84 ? 5.331 22.663 -13.876 1.00 41.62 72 PRO B N 1
ATOM 1616 C CA . PRO B 1 84 ? 4.545 23.224 -14.979 1.00 39.38 72 PRO B CA 1
ATOM 1617 C C . PRO B 1 84 ? 3.719 24.423 -14.629 1.00 41.10 72 PRO B C 1
ATOM 1618 O O . PRO B 1 84 ? 3.588 25.316 -15.453 1.00 40.74 72 PRO B O 1
ATOM 1622 N N . ASP B 1 85 ? 3.284 24.514 -13.394 1.00 41.17 73 ASP B N 1
ATOM 1623 C CA . ASP B 1 85 ? 2.451 25.625 -12.954 1.00 40.11 73 ASP B CA 1
ATOM 1624 C C . ASP B 1 85 ? 3.301 26.851 -12.913 1.00 38.35 73 ASP B C 1
ATOM 1625 O O . ASP B 1 85 ? 2.953 27.900 -13.479 1.00 40.45 73 ASP B O 1
ATOM 1630 N N . PHE B 1 86 ? 4.461 26.752 -12.272 1.00 39.16 74 PHE B N 1
ATOM 1631 C CA . PHE B 1 86 ? 5.273 27.934 -12.155 1.00 39.83 74 PHE B CA 1
ATOM 1632 C C . PHE B 1 86 ? 5.973 28.352 -13.457 1.00 40.94 74 PHE B C 1
ATOM 1633 O O . PHE B 1 86 ? 6.208 29.515 -13.684 1.00 40.19 74 PHE B O 1
ATOM 1641 N N . VAL B 1 87 ? 6.278 27.388 -14.298 1.00 39.44 75 VAL B N 1
ATOM 1642 C CA . VAL B 1 87 ? 6.734 27.670 -15.666 1.00 39.57 75 VAL B CA 1
ATOM 1643 C C . VAL B 1 87 ? 5.714 28.475 -16.436 1.00 38.90 75 VAL B C 1
ATO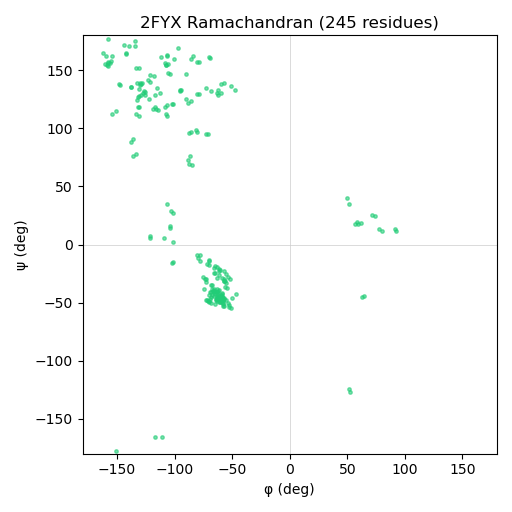M 1644 O O . VAL B 1 87 ? 6.029 29.533 -17.004 1.00 39.07 75 VAL B O 1
ATOM 1648 N N . LYS B 1 88 ? 4.468 28.006 -16.432 1.00 41.43 76 LYS B N 1
ATOM 1649 C CA . LYS B 1 88 ? 3.408 28.737 -17.080 1.00 43.14 76 LYS B CA 1
ATOM 1650 C C . LYS B 1 88 ? 3.243 30.124 -16.505 1.00 42.30 76 LYS B C 1
ATOM 1651 O O . LYS B 1 88 ? 3.054 31.083 -17.230 1.00 38.78 76 LYS B O 1
ATOM 1654 N N . ALA B 1 89 ? 3.316 30.257 -15.195 1.00 42.75 77 ALA B N 1
ATOM 1655 C CA . ALA B 1 89 ? 3.249 31.589 -14.556 1.00 42.05 77 ALA B CA 1
ATOM 1656 C C . ALA B 1 89 ? 4.361 32.509 -15.023 1.00 41.85 77 ALA B C 1
ATOM 1657 O O . ALA B 1 89 ? 4.117 33.670 -15.379 1.00 44.04 77 ALA B O 1
ATOM 1659 N N . LEU B 1 90 ? 5.605 32.010 -14.984 1.00 42.61 78 LEU B N 1
ATOM 1660 C CA . LEU B 1 90 ? 6.766 32.791 -15.309 1.00 42.73 78 LEU B CA 1
ATOM 1661 C C . LEU B 1 90 ? 6.744 33.222 -16.791 1.00 40.47 78 LEU B C 1
ATOM 1662 O O . LEU B 1 90 ? 6.955 34.393 -17.139 1.00 43.65 78 LEU B O 1
ATOM 1667 N N . LYS B 1 91 ? 6.449 32.281 -17.650 1.00 39.88 79 LYS B N 1
ATOM 1668 C CA . LYS B 1 91 ? 6.494 32.532 -19.107 1.00 39.69 79 LYS B CA 1
ATOM 1669 C C . LYS B 1 91 ? 5.314 33.413 -19.493 1.00 41.05 79 LYS B C 1
ATOM 1670 O O . LYS B 1 91 ? 5.478 34.407 -20.181 1.00 39.80 79 LYS B O 1
ATOM 1676 N N . GLY B 1 92 ? 4.140 33.050 -19.011 1.00 39.35 80 GLY B N 1
ATOM 1677 C CA . GLY B 1 92 ? 2.914 33.775 -19.324 1.00 40.15 80 GLY B CA 1
ATOM 1678 C C . GLY B 1 92 ? 2.875 35.175 -18.790 1.00 41.49 80 GLY B C 1
ATOM 1679 O O . GLY B 1 92 ? 2.627 36.148 -19.544 1.00 41.89 80 GLY B O 1
ATOM 1680 N N . ALA B 1 93 ? 3.151 35.337 -17.515 1.00 41.03 81 ALA B N 1
ATOM 1681 C CA . ALA B 1 93 ? 3.133 36.685 -16.956 1.00 41.92 81 ALA B CA 1
ATOM 1682 C C . ALA B 1 93 ? 4.270 37.558 -17.485 1.00 40.18 81 ALA B C 1
ATOM 1683 O O . ALA B 1 93 ? 4.067 38.748 -17.702 1.00 40.49 81 ALA B O 1
ATOM 1685 N N . SER B 1 94 ? 5.434 36.960 -17.727 1.00 39.96 82 SER B N 1
ATOM 1686 C CA . SER B 1 94 ? 6.562 37.691 -18.300 1.00 40.33 82 SER B CA 1
ATOM 1687 C C . SER B 1 94 ? 6.251 38.198 -19.700 1.00 40.03 82 SER B C 1
ATOM 1688 O O . SER B 1 94 ? 6.593 39.298 -20.001 1.00 39.14 82 SER B O 1
ATOM 1691 N N . ALA B 1 95 ? 5.587 37.383 -20.521 1.00 39.38 83 ALA B N 1
ATOM 1692 C CA . ALA B 1 95 ? 5.208 37.786 -21.870 1.00 39.28 83 ALA B CA 1
ATOM 1693 C C . ALA B 1 95 ? 4.224 38.965 -21.783 1.00 39.83 83 ALA B C 1
ATOM 1694 O O . ALA B 1 95 ? 4.379 39.984 -22.457 1.00 39.46 83 ALA B O 1
ATOM 1696 N N . ARG B 1 96 ? 3.207 38.825 -20.951 1.00 40.13 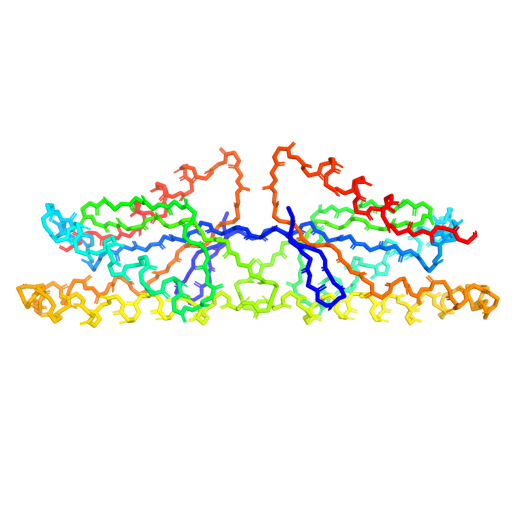84 ARG B N 1
ATOM 1697 C CA . ARG B 1 96 ? 2.231 39.887 -20.803 1.00 38.17 84 ARG B CA 1
ATOM 1698 C C . ARG B 1 96 ? 2.836 41.169 -20.332 1.00 40.24 84 ARG B C 1
ATOM 1699 O O . ARG B 1 96 ? 2.545 42.219 -20.873 1.00 40.54 84 ARG B O 1
ATOM 1702 N N . ARG B 1 97 ? 3.692 41.104 -19.318 1.00 37.20 85 ARG B N 1
ATOM 1703 C CA . ARG B 1 97 ? 4.253 42.323 -18.799 1.00 39.17 85 ARG B CA 1
ATOM 1704 C C . ARG B 1 97 ? 5.275 42.932 -19.720 1.00 40.05 85 ARG B C 1
ATOM 1705 O O . ARG B 1 97 ? 5.425 44.146 -19.735 1.00 40.77 85 ARG B O 1
ATOM 1713 N N . MET B 1 98 ? 5.966 42.103 -20.500 1.00 38.25 86 MET B N 1
ATOM 1714 C CA . MET B 1 98 ? 6.968 42.626 -21.406 1.00 37.38 86 MET B CA 1
ATOM 1715 C C . MET B 1 98 ? 6.294 43.280 -22.586 1.00 38.02 86 MET B C 1
ATOM 1716 O O . MET B 1 98 ? 6.786 44.287 -23.045 1.00 39.04 86 MET B O 1
ATOM 1721 N N . PHE B 1 99 ? 5.194 42.709 -23.085 1.00 37.68 87 PHE B N 1
ATOM 1722 C CA . PHE B 1 99 ? 4.433 43.338 -24.164 1.00 39.08 87 PHE B CA 1
ATOM 1723 C C . PHE B 1 99 ? 3.878 44.687 -23.744 1.00 39.71 87 PHE B C 1
ATOM 1724 O O . PHE B 1 99 ? 3.785 45.631 -24.551 1.00 39.25 87 PHE B O 1
ATOM 1732 N N A SER B 1 100 ? 3.502 44.767 -22.468 0.70 38.81 88 SER B N 1
ATOM 1733 N N B SER B 1 100 ? 3.488 44.786 -22.471 0.30 38.83 88 SER B N 1
ATOM 1734 C CA A SER B 1 100 ? 3.038 46.020 -21.911 0.70 37.37 88 SER B CA 1
ATOM 1735 C CA B SER B 1 100 ? 3.025 46.057 -21.914 0.30 37.95 88 SER B CA 1
ATOM 1736 C C A SER B 1 100 ? 4.152 47.055 -21.794 0.70 37.55 88 SER B C 1
ATOM 1737 C C B SER B 1 100 ? 4.155 47.067 -21.803 0.30 37.95 88 SER B C 1
ATOM 1738 O O A SER B 1 100 ? 3.976 48.241 -22.174 0.70 36.82 88 SER B O 1
ATOM 1739 O O B SER B 1 100 ? 3.997 48.237 -22.192 0.30 37.53 88 SER B O 1
ATOM 1744 N N . ALA B 1 101 ? 5.289 46.628 -21.273 1.00 37.74 89 ALA B N 1
ATOM 1745 C CA . ALA B 1 101 ? 6.432 47.526 -21.098 1.00 37.67 89 ALA B CA 1
ATOM 1746 C C . ALA B 1 101 ? 7.061 47.889 -22.448 1.00 36.42 89 ALA B C 1
ATOM 1747 O O . ALA B 1 101 ? 7.544 48.998 -22.605 1.00 38.05 89 ALA B O 1
ATOM 1749 N N . PHE B 1 102 ? 7.053 46.953 -23.408 1.00 35.74 90 PHE B N 1
ATOM 1750 C CA . PHE B 1 102 ? 7.774 47.078 -24.672 1.00 37.64 90 PHE B CA 1
ATOM 1751 C C . PHE B 1 102 ? 6.865 46.629 -25.805 1.00 38.24 90 PHE B C 1
ATOM 1752 O O . PHE B 1 102 ? 7.003 45.512 -26.355 1.00 35.72 90 PHE B O 1
ATOM 1760 N N . PRO B 1 103 ? 5.920 47.495 -26.163 1.00 35.40 91 PRO B N 1
ATOM 1761 C CA . PRO B 1 103 ? 5.012 47.154 -27.270 1.00 37.99 91 PRO B CA 1
ATOM 1762 C C . PRO B 1 103 ? 5.723 46.805 -28.588 1.00 34.65 91 PRO B C 1
ATOM 1763 O O . PRO B 1 103 ? 5.158 46.083 -29.389 1.00 36.93 91 PRO B O 1
ATOM 1767 N N . HIS B 1 104 ? 6.930 47.301 -28.797 1.00 35.03 92 HIS B N 1
ATOM 1768 C CA . HIS B 1 104 ? 7.672 46.980 -30.022 1.00 36.18 92 HIS B CA 1
ATOM 1769 C C . HIS B 1 104 ? 7.914 45.451 -30.135 1.00 36.14 92 HIS B C 1
ATOM 1770 O O . HIS B 1 104 ? 8.122 44.926 -31.219 1.00 37.73 92 HIS B O 1
ATOM 1777 N N . LEU B 1 105 ? 7.865 44.728 -29.032 1.00 39.72 93 LEU B N 1
ATOM 1778 C CA . LEU B 1 105 ? 8.054 43.288 -29.097 1.00 38.26 93 LEU B CA 1
ATOM 1779 C C . LEU B 1 105 ? 6.888 42.569 -29.761 1.00 40.61 93 LEU B C 1
ATOM 1780 O O . LEU B 1 105 ? 7.015 41.432 -30.156 1.00 41.53 93 LEU B O 1
ATOM 1785 N N . LYS B 1 106 ? 5.743 43.233 -29.850 1.00 40.95 94 LYS B N 1
ATOM 1786 C CA . LYS B 1 106 ? 4.597 42.727 -30.620 1.00 41.09 94 LYS B CA 1
ATOM 1787 C C . LYS B 1 106 ? 4.934 42.838 -32.089 1.00 41.59 94 LYS B C 1
ATOM 1788 O O . LYS B 1 106 ? 4.866 43.885 -32.737 1.00 39.42 94 LYS B O 1
ATOM 1794 N N . GLN B 1 107 ? 5.420 41.734 -32.598 1.00 47.14 95 GLN B N 1
ATOM 1795 C CA . GLN B 1 107 ? 5.905 41.664 -33.969 1.00 47.83 95 GLN B CA 1
ATOM 1796 C C . GLN B 1 107 ? 5.393 40.361 -34.511 1.00 46.51 95 GLN B C 1
ATOM 1797 O O . GLN B 1 107 ? 6.105 39.388 -34.395 1.00 47.17 95 GLN B O 1
ATOM 1803 N N . PRO B 1 108 ? 4.178 40.340 -35.090 1.00 49.38 96 PRO B N 1
ATOM 1804 C CA . PRO B 1 108 ? 3.610 39.132 -35.729 1.00 49.96 96 PRO B CA 1
ATOM 1805 C C . PRO B 1 108 ? 4.528 38.455 -36.770 1.00 45.87 96 PRO B C 1
ATOM 1806 O O . PRO B 1 108 ? 4.472 37.249 -36.935 1.00 44.23 96 PRO B O 1
ATOM 1810 N N . HIS B 1 109 ? 5.378 39.229 -37.432 1.00 47.65 97 HIS B N 1
ATOM 1811 C CA . HIS B 1 109 ? 6.404 38.661 -38.320 1.00 51.75 97 HIS B CA 1
ATOM 1812 C C . HIS B 1 109 ? 7.276 37.613 -37.573 1.00 51.04 97 HIS B C 1
ATOM 1813 O O . HIS B 1 109 ? 7.641 36.576 -38.124 1.00 51.45 97 HIS B O 1
ATOM 1820 N N . TRP B 1 110 ? 7.549 37.891 -36.305 1.00 51.83 98 TRP B N 1
ATOM 1821 C CA . TRP B 1 110 ? 8.303 37.007 -35.402 1.00 51.47 98 TRP B CA 1
ATOM 1822 C C . TRP B 1 110 ? 7.412 36.247 -34.405 1.00 52.88 98 TRP B C 1
ATOM 1823 O O . TRP B 1 110 ? 7.854 35.912 -33.266 1.00 53.03 98 TRP B O 1
ATOM 1834 N N . GLY B 1 111 ? 6.164 35.981 -34.812 1.00 51.74 99 GLY B N 1
ATOM 1835 C CA . GLY B 1 111 ? 5.165 35.313 -33.950 1.00 51.41 99 GLY B CA 1
ATOM 1836 C C . GLY B 1 111 ? 4.927 36.029 -32.633 1.00 55.94 99 GLY B C 1
ATOM 1837 O O . GLY B 1 111 ? 4.402 35.423 -31.650 1.00 60.63 99 GLY B O 1
ATOM 1838 N N . GLY B 1 112 ? 5.345 37.300 -32.584 1.00 53.56 100 GLY B N 1
ATOM 1839 C CA . GLY B 1 112 ? 5.283 38.137 -31.363 1.00 53.91 100 GLY B CA 1
ATOM 1840 C C . GLY B 1 112 ? 6.397 37.927 -30.342 1.00 53.65 100 GLY B C 1
ATOM 1841 O O . GLY B 1 112 ? 6.245 38.393 -29.223 1.00 52.99 100 GLY B O 1
ATOM 1842 N N . ASN B 1 113 ? 7.473 37.196 -30.700 1.00 53.36 101 ASN B N 1
ATOM 1843 C CA . ASN B 1 113 ? 8.711 36.955 -29.856 1.00 54.40 101 ASN B CA 1
ATOM 1844 C C . ASN B 1 113 ? 8.613 36.149 -28.502 1.00 55.70 101 ASN B C 1
ATOM 1845 O O . ASN B 1 113 ? 9.463 35.290 -28.108 1.00 50.09 101 ASN B O 1
ATOM 1850 N N . LEU B 1 114 ? 7.602 36.477 -27.725 1.00 50.03 102 LEU B N 1
ATOM 1851 C CA . LEU B 1 114 ? 7.596 35.991 -26.450 1.00 51.48 102 LEU B CA 1
ATOM 1852 C C . LEU B 1 114 ? 6.539 34.959 -26.526 1.00 55.53 102 LEU B C 1
ATOM 1853 O O . LEU B 1 114 ? 5.364 35.326 -26.657 1.00 51.30 102 LEU B O 1
ATOM 1858 N N . TRP B 1 115 ? 6.885 33.664 -26.439 1.00 50.62 103 TRP B N 1
ATOM 1859 C CA . TRP B 1 115 ? 8.189 33.020 -26.257 1.00 42.98 103 TRP B CA 1
ATOM 1860 C C . TRP B 1 115 ? 8.110 31.747 -27.114 1.00 40.39 103 TRP B C 1
ATOM 1861 O O . TRP B 1 115 ? 7.038 31.392 -27.568 1.00 39.69 103 TRP B O 1
ATOM 1872 N N . ASN B 1 116 ? 9.201 31.041 -27.286 1.00 39.12 104 ASN B N 1
ATOM 1873 C CA . ASN B 1 116 ? 9.142 29.690 -27.808 1.00 41.45 104 ASN B CA 1
ATOM 1874 C C . ASN B 1 116 ? 8.280 28.818 -26.846 1.00 40.01 104 ASN B C 1
ATOM 1875 O O . ASN B 1 116 ? 8.405 28.971 -25.669 1.00 38.97 104 ASN B O 1
ATOM 1880 N N . PRO B 1 117 ? 7.401 27.935 -27.370 1.00 43.50 105 PRO B N 1
ATOM 1881 C CA . PRO B 1 117 ? 6.497 27.188 -26.461 1.00 47.01 105 PRO B CA 1
ATOM 1882 C C . PRO B 1 117 ? 7.164 26.240 -25.455 1.00 46.75 105 PRO B C 1
ATOM 1883 O O . PRO B 1 117 ? 6.586 25.950 -24.385 1.00 51.31 105 PRO B O 1
ATOM 1887 N N . SER B 1 118 ? 8.397 25.874 -25.737 1.00 39.85 106 SER B N 1
ATOM 1888 C CA . SER B 1 118 ? 9.133 24.874 -24.987 1.00 39.48 106 SER B CA 1
ATOM 1889 C C . SER B 1 118 ? 9.838 25.465 -23.782 1.00 38.90 106 SER B C 1
ATOM 1890 O O . SER B 1 118 ? 10.012 26.671 -23.664 1.00 39.08 106 SER B O 1
ATOM 1893 N N . TYR B 1 119 ? 10.176 24.618 -22.826 1.00 37.29 107 TYR B N 1
ATOM 1894 C CA . TYR B 1 119 ? 11.067 25.066 -21.751 1.00 37.53 107 TYR B CA 1
ATOM 1895 C C . TYR B 1 119 ? 11.965 23.923 -21.426 1.00 39.71 107 TYR B C 1
ATOM 1896 O O . TYR B 1 119 ? 11.714 22.786 -21.826 1.00 38.59 107 TYR B O 1
ATOM 1905 N N . CYS B 1 120 ? 13.031 24.231 -20.728 1.00 39.32 108 CYS B N 1
ATOM 1906 C CA . CYS B 1 120 ? 13.964 23.209 -20.280 1.00 39.60 108 CYS B CA 1
ATOM 1907 C C . CYS B 1 120 ? 14.123 23.366 -18.776 1.00 37.69 108 CYS B C 1
ATOM 1908 O O . CYS B 1 120 ? 14.389 24.465 -18.310 1.00 38.77 108 CYS B O 1
ATOM 1911 N N . VAL B 1 121 ? 13.963 22.287 -18.026 1.00 35.40 109 VAL B N 1
ATOM 1912 C CA . VAL B 1 121 ? 14.110 22.315 -16.570 1.00 36.08 109 VAL B CA 1
ATOM 1913 C C . VAL B 1 121 ? 15.050 21.224 -16.125 1.00 38.29 109 VAL B C 1
ATOM 1914 O O . VAL B 1 121 ? 14.891 20.062 -16.454 1.00 39.97 109 VAL B O 1
ATOM 1918 N N . LEU B 1 122 ? 16.025 21.638 -15.331 1.00 39.68 110 LEU B N 1
ATOM 1919 C CA . LEU B 1 122 ? 17.111 20.805 -14.928 1.00 38.20 110 LEU B CA 1
ATOM 1920 C C . LEU B 1 122 ? 17.440 20.977 -13.459 1.00 36.89 110 LEU B C 1
ATOM 1921 O O . LEU B 1 122 ? 17.608 22.077 -13.005 1.00 41.20 110 LEU B O 1
ATOM 1926 N N . THR B 1 123 ? 17.657 19.880 -12.757 1.00 38.93 111 THR B N 1
ATOM 1927 C CA . THR B 1 123 ? 18.321 19.981 -11.475 1.00 40.02 111 THR B CA 1
ATOM 1928 C C . THR B 1 123 ? 19.821 20.091 -11.737 1.00 42.54 111 THR B C 1
ATOM 1929 O O . THR B 1 123 ? 20.323 19.655 -12.766 1.00 46.01 111 THR B O 1
ATOM 1933 N N . VAL B 1 124 ? 20.522 20.658 -10.767 1.00 46.21 112 VAL B N 1
ATOM 1934 C CA . VAL B 1 124 ? 21.979 20.832 -10.814 1.00 48.76 112 VAL B CA 1
ATOM 1935 C C . VAL B 1 124 ? 22.723 19.558 -11.235 1.00 49.51 112 VAL B C 1
ATOM 1936 O O . VAL B 1 124 ? 22.453 18.470 -10.729 1.00 47.90 112 VAL B O 1
ATOM 1940 N N . SER B 1 125 ? 23.663 19.686 -12.167 1.00 50.96 113 SER B N 1
ATOM 1941 C CA . SER B 1 125 ? 24.690 18.662 -12.357 1.00 50.97 113 SER B CA 1
ATOM 1942 C C . SER B 1 125 ? 25.978 19.271 -12.897 1.00 51.97 113 SER B C 1
ATOM 1943 O O . SER B 1 125 ? 26.078 20.482 -13.083 1.00 54.78 113 SER B O 1
ATOM 1946 N N . GLU B 1 126 ? 26.963 18.422 -13.146 1.00 52.31 114 GLU B N 1
ATOM 1947 C CA . GLU B 1 126 ? 28.222 18.869 -13.761 1.00 55.09 114 GLU B CA 1
ATOM 1948 C C . GLU B 1 126 ? 28.056 19.263 -15.242 1.00 53.80 114 GLU B C 1
ATOM 1949 O O . GLU B 1 126 ? 28.944 19.883 -15.807 1.00 54.93 114 GLU B O 1
ATOM 1953 N N . HIS B 1 127 ? 26.924 18.906 -15.851 1.00 53.91 115 HIS B N 1
ATOM 1954 C CA . HIS B 1 127 ? 26.709 19.089 -17.285 1.00 54.40 115 HIS B CA 1
ATOM 1955 C C . HIS B 1 127 ? 25.701 20.191 -17.624 1.00 50.13 115 HIS B C 1
ATOM 1956 O O . HIS B 1 127 ? 25.394 20.438 -18.778 1.00 45.62 115 HIS B O 1
ATOM 1963 N N . THR B 1 128 ? 25.255 20.907 -16.616 1.00 49.33 116 THR B N 1
ATOM 1964 C CA . THR B 1 128 ? 24.245 21.935 -16.807 1.00 47.63 116 THR B CA 1
ATOM 1965 C C . THR B 1 128 ? 24.564 22.823 -17.971 1.00 46.21 116 THR B C 1
ATOM 1966 O O . THR B 1 128 ? 23.716 23.106 -18.770 1.00 43.72 116 THR B O 1
ATOM 1970 N N . ARG B 1 129 ? 25.822 23.213 -18.113 1.00 48.77 117 ARG B N 1
ATOM 1971 C CA . ARG B 1 129 ? 26.169 24.228 -19.098 1.00 49.37 117 ARG B CA 1
ATOM 1972 C C . ARG B 1 129 ? 25.970 23.662 -20.495 1.00 46.67 117 ARG B C 1
ATOM 1973 O O . ARG B 1 129 ? 25.382 24.304 -21.349 1.00 42.82 117 ARG B O 1
ATOM 1978 N N . ALA B 1 130 ? 26.448 22.439 -20.692 1.00 46.81 118 ALA B N 1
ATOM 1979 C CA . ALA B 1 130 ? 26.324 21.739 -21.973 1.00 46.71 118 ALA B CA 1
ATOM 1980 C C . ALA B 1 130 ? 24.863 21.420 -22.304 1.00 44.63 118 ALA B C 1
ATOM 1981 O O . ALA B 1 130 ? 24.440 21.511 -23.455 1.00 38.89 118 ALA B O 1
ATOM 1983 N N . GLN B 1 131 ? 24.104 21.049 -21.281 1.00 43.98 119 GLN B N 1
ATOM 1984 C CA . GLN B 1 131 ? 22.675 20.778 -21.420 1.00 45.65 119 GLN B CA 1
ATOM 1985 C C . GLN B 1 131 ? 21.933 21.996 -21.904 1.00 42.79 119 GLN B C 1
ATOM 1986 O O . GLN B 1 131 ? 21.128 21.907 -22.820 1.00 42.56 119 GLN B O 1
ATOM 1992 N N . ILE B 1 132 ? 22.209 23.142 -21.295 1.00 42.45 120 ILE B N 1
ATOM 1993 C CA . ILE B 1 132 ? 21.556 24.373 -21.721 1.00 42.48 120 ILE B CA 1
ATOM 1994 C C . ILE B 1 132 ? 21.978 24.717 -23.149 1.00 42.62 120 ILE B C 1
ATOM 1995 O O . ILE B 1 132 ? 21.159 25.069 -23.958 1.00 42.86 120 ILE B O 1
ATOM 2000 N N . GLN B 1 133 ? 23.251 24.579 -23.465 1.00 42.26 121 GLN B N 1
ATOM 2001 C CA . GLN B 1 133 ? 23.710 24.863 -24.832 1.00 40.68 121 GLN B CA 1
ATOM 2002 C C . GLN B 1 133 ? 23.033 23.944 -25.873 1.00 39.44 121 GLN B C 1
ATOM 2003 O O . GLN B 1 133 ? 22.536 24.432 -26.888 1.00 38.39 121 GLN B O 1
ATOM 2005 N N . GLN B 1 134 ? 22.990 22.634 -25.600 1.00 41.84 122 GLN B N 1
ATOM 2006 C CA . GLN B 1 134 ? 22.259 21.668 -26.453 1.00 42.90 122 GLN B CA 1
ATOM 2007 C C . GLN B 1 134 ? 20.817 22.105 -26.678 1.00 42.15 122 GLN B C 1
ATOM 2008 O O . GLN B 1 134 ? 20.349 22.221 -27.817 1.00 39.84 122 GLN B O 1
ATOM 2011 N N . TYR B 1 135 ? 20.136 22.393 -25.580 1.00 40.45 123 TYR B N 1
ATOM 2012 C CA . TYR B 1 135 ? 18.739 22.753 -25.609 1.00 37.99 123 TYR B CA 1
ATOM 2013 C C . TYR B 1 135 ? 18.513 23.980 -26.497 1.00 37.47 123 TYR B C 1
ATOM 2014 O O . TYR B 1 135 ? 17.639 23.966 -27.369 1.00 36.31 123 TYR B O 1
ATOM 2023 N N . ILE B 1 136 ? 19.292 25.044 -26.282 1.00 37.85 124 ILE B N 1
ATOM 2024 C CA . ILE B 1 136 ? 19.127 26.273 -27.076 1.00 38.98 124 ILE B CA 1
ATOM 2025 C C . ILE B 1 136 ? 19.466 26.085 -28.543 1.00 40.13 124 ILE B C 1
ATOM 2026 O O . ILE B 1 136 ? 18.756 26.545 -29.424 1.00 40.08 124 ILE B O 1
ATOM 2031 N N . GLU B 1 137 ? 20.563 25.398 -28.799 1.00 43.42 125 GLU B N 1
ATOM 2032 C CA . GLU B 1 137 ? 20.952 25.097 -30.166 1.00 45.49 125 GLU B CA 1
ATOM 2033 C C . GLU B 1 137 ? 19.904 24.249 -30.875 1.00 43.42 125 GLU B C 1
ATOM 2034 O O . GLU B 1 137 ? 19.818 24.312 -32.076 1.00 43.29 125 GLU B O 1
ATOM 2040 N N . ASN B 1 138 ? 19.118 23.458 -30.135 1.00 45.02 126 ASN B N 1
ATOM 2041 C CA . ASN B 1 138 ? 18.047 22.641 -30.741 1.00 46.61 126 ASN B CA 1
ATOM 2042 C C . ASN B 1 138 ? 16.765 23.422 -31.032 1.00 50.15 126 ASN B C 1
ATOM 2043 O O . ASN B 1 138 ? 15.870 22.900 -31.693 1.00 51.55 126 ASN B O 1
ATOM 2048 N N . GLN B 1 139 ? 16.676 24.662 -30.552 1.00 52.48 127 GLN B N 1
ATOM 2049 C CA . GLN B 1 139 ? 15.616 25.573 -30.974 1.00 54.66 127 GLN B CA 1
ATOM 2050 C C . GLN B 1 139 ? 16.122 26.257 -32.275 1.00 58.64 127 GLN B C 1
ATOM 2051 O O . GLN B 1 139 ? 17.198 26.848 -32.309 1.00 58.49 127 GLN B O 1
ATOM 2057 N N . HIS B 1 140 ? 15.386 26.154 -33.364 1.00 63.12 128 HIS B N 1
ATOM 2058 C CA . HIS B 1 140 ? 15.941 26.654 -34.634 1.00 67.59 128 HIS B CA 1
ATOM 2059 C C . HIS B 1 140 ? 15.512 28.087 -34.946 1.00 69.96 128 HIS B C 1
ATOM 2060 O O . HIS B 1 140 ? 14.340 28.448 -34.840 1.00 70.36 128 HIS B O 1
ATOM 2067 N N . ALA B 1 141 ? 16.506 28.884 -35.321 1.00 71.02 129 ALA B N 1
ATOM 2068 C CA . ALA B 1 141 ? 16.373 30.314 -35.462 1.00 73.27 129 ALA B CA 1
ATOM 2069 C C . ALA B 1 141 ? 15.935 30.703 -36.881 1.00 74.56 129 ALA B C 1
ATOM 2070 O O . ALA B 1 141 ? 16.588 30.310 -37.862 1.00 77.70 129 ALA B O 1
ATOM 2072 N N . ALA B 1 142 ? 14.837 31.456 -36.995 1.00 74.78 130 ALA B N 1
ATOM 2073 C CA . ALA B 1 142 ? 14.370 31.973 -38.300 1.00 76.12 130 ALA B CA 1
ATOM 2074 C C . ALA B 1 142 ? 15.374 32.975 -38.832 1.00 76.37 130 ALA B C 1
ATOM 2075 O O . ALA B 1 142 ? 15.855 33.804 -38.068 1.00 76.83 130 ALA B O 1
#

Foldseek 3Di:
DDADDPDDDWDKKKKKFWWQLLQQQCDDVLVVVLVVQLCVLCVVLVKDFPDWDDGSTMIITIIIDDPPDDVVVSVCSNLVSSLVVSCVVPVVLCDVVRVSGRHPPDMDMDDDDPCVVVVRVVVVVVRHRD/DDDDDPDDDWDKKKKKFWWQLLQQQCDDVLVVVLVVQLCVQCVVLVKHFPDWDDGSTMIITIIIDDPPDDVVVSVCSNLVSSLVVSCVVPVVLCDVVRPSTRGPPDMDMDDDDPCVVVVNVVVVVVRHHD

Sequence (260 aa):
MKKGRGYVYKLEYHLIWATKYRHQVLVDEVADGLKDILRDDIATQNGLELVALEVMPDYVHLLLGATPQHVIPDFVKALKGASARRMFSSAFPHLKQPHWGGNLWNPSYCVLTVSEHTRAQIQQYIENQHAAMKKGRGYVYKLEYHLIWATKYRHQVLVDEVADGLKDILRDDIATQNGLELVALEVMMPDYVHLLLGATPQHVIPDFVKALKGASARRMFSSAFPHLKQPHWGGNLWNPSYCVLTVSEHTRAQIQQYIENQHAA

B-factor: mean 45.65, std 9.3, range [27.54, 84.89]

InterPro domains:
  IPR002686 Transposase IS200-like [PF01797] (8-127)
  IPR002686 Transposase IS200-like [SM01321] (8-127)
  IPR036515 Transposase IS200-like superfamily [G3DSA:3.30.70.1290] (1-131)
  IPR036515 Transposase IS200-like superfamily [SSF143422] (2-128)

Nearest PDB structures (foldseek):
  2fyx-assembly1_B  TM=1.007E+00  e=4.735E-26  Deinococcus radiodurans R1 = ATCC 13939 = DSM 20539
  2xma-assembly1_B  TM=8.534E-01  e=1.310E-19  Deinococcus radiodurans
  2xo6-assembly1_D  TM=8.484E-01  e=2.020E-19  Deinococcus radiodurans
  2xqc-assembly1_A  TM=8.437E-01  e=1.678E-19  Deinococcus radiodurans
  2a6m-assembly2_A-2  TM=8.109E-01  e=1.005E-10  Helicobacter pylori

CATH classification: 3.30.70.1290

Secondary structure (DSSP, 8-state):
-EEETTEEEEEEEEEEEE-GGG-----HHHHHHHHHHHHHHHHHTT-EEEEEEE-SSEEEEEEEE-TT--HHHHHHHHHHHHHHHHHHH-GGG--GGGTTSS--S-EEEE---TTHHHHHHHHHHTS---/-EEETTEEEEEEEEEEEE-GGG-----HHHHHHHHHHHHHHHHHTT-EEEEEEE-SSEEEEEEEE-TT--HHHHHHHHHHHHHHHHHHH-GGG--GGGTTSS--S-EEEE---TTHHHHHHHHHHTSPP-

Solvent-accessible surface area: 12247 Å² total; per-residue (Å²): 83,125,107,31,231,38,36,29,26,53,3,45,1,20,0,0,0,0,0,62,100,63,35,122,16,3,63,107,113,7,8,79,20,0,58,76,19,0,118,72,2,0,102,115,54,52,9,98,40,65,52,42,75,20,64,48,9,38,0,25,0,24,0,11,7,37,0,88,38,37,4,39,92,6,4,117,28,0,20,34,27,0,13,85,89,0,50,92,59,34,87,107,0,135,57,125,165,59,32,12,0,13,16,18,117,18,19,0,0,0,4,44,40,147,46,18,84,66,21,10,57,103,2,6,85,95,27,151,63,106,74,133,106,33,228,37,35,27,25,70,3,31,2,19,0,0,0,0,0,60,102,62,36,123,16,3,62,108,115,7,9,82,18,0,60,78,20,0,118,70,1,0,102,118,55,52,9,102,38,64,52,41,72,15,65,51,10,37,0,26,0,26,0,13,7,37,0,89,37,36,3,31,92,5,4,89,30,0,22,37,28,0,13,88,90,0,50,91,58,34,86,106,0,140,58,123,165,53,34,12,0,13,15,16,117,17,19,0,0,0,6,44,51,152,119,18,154,54,21,11,46,58,3,7,118,105,29,155,68,93

Radius of gyration: 21.52 Å; Cα contacts (8 Å, |Δi|>4): 491; chains: 2; bounding box: 26×58×60 Å

Organism: Deinococcus radiodurans (strain ATCC 13939 / DSM 20539 / JCM 16871 / CCUG 27074 / LMG 4051 / NBRC 15346 / NCIMB 9279 / VKM B-1422 / R1) (NCBI:txid243230)